Protein AF-A0A914N5T8-F1 (afdb_monomer_lite)

Radius of gyration: 47.71 Å; chains: 1; bounding box: 126×67×123 Å

pLDDT: mean 76.97, std 17.07, range [41.0, 98.06]

Organism: Meloidogyne incognita (NCBI:txid6306)

Structure (mmCIF, N/CA/C/O backbone):
data_AF-A0A914N5T8-F1
#
_entry.id   AF-A0A914N5T8-F1
#
loop_
_atom_site.group_PDB
_atom_site.id
_atom_site.type_symbol
_atom_site.label_atom_id
_atom_site.label_alt_id
_atom_site.label_comp_id
_atom_site.label_asym_id
_atom_site.label_entity_id
_atom_site.label_seq_id
_atom_site.pdbx_PDB_ins_code
_atom_site.Cartn_x
_atom_site.Cartn_y
_atom_site.Cartn_z
_atom_site.occupancy
_atom_site.B_iso_or_equiv
_atom_site.auth_seq_id
_atom_site.auth_comp_id
_atom_site.auth_asym_id
_atom_site.auth_atom_id
_atom_site.pdbx_PDB_model_num
ATOM 1 N N . MET A 1 1 ? -100.683 -46.401 82.550 1.00 45.78 1 MET A N 1
ATOM 2 C CA . MET A 1 1 ? -99.600 -46.654 81.581 1.00 45.78 1 MET A CA 1
ATOM 3 C C . MET A 1 1 ? -99.488 -45.448 80.666 1.00 45.78 1 MET A C 1
ATOM 5 O O . MET A 1 1 ? -100.379 -45.268 79.854 1.00 45.78 1 MET A O 1
ATOM 9 N N . SER A 1 2 ? -98.469 -44.612 80.851 1.00 43.38 2 SER A N 1
ATOM 10 C CA . SER A 1 2 ? -97.572 -44.142 79.782 1.00 43.38 2 SER A CA 1
ATOM 11 C C . SER A 1 2 ? -96.625 -43.113 80.396 1.00 43.38 2 SER A C 1
ATOM 13 O O . SER A 1 2 ? -97.012 -41.983 80.692 1.00 43.38 2 SER A O 1
ATOM 15 N N . GLU A 1 3 ? -95.402 -43.559 80.641 1.00 50.75 3 GLU A N 1
ATOM 16 C CA . GLU A 1 3 ? -94.241 -42.714 80.889 1.00 50.75 3 GLU A CA 1
ATOM 17 C C . GLU A 1 3 ? -93.978 -41.855 79.641 1.00 50.75 3 GLU A C 1
ATOM 19 O O . GLU A 1 3 ? -94.095 -42.341 78.516 1.00 50.75 3 GLU A O 1
ATOM 24 N N . GLY A 1 4 ? -93.648 -40.578 79.835 1.00 45.31 4 GLY A N 1
ATOM 25 C CA . GLY A 1 4 ? -93.300 -39.638 78.770 1.00 45.31 4 GLY A CA 1
ATOM 26 C C . GLY A 1 4 ? -92.082 -38.834 79.193 1.00 45.31 4 GLY A C 1
ATOM 27 O O . GLY A 1 4 ? -92.208 -37.829 79.883 1.00 45.31 4 GLY A O 1
ATOM 28 N N . SER A 1 5 ? -90.919 -39.369 78.831 1.00 46.16 5 SER A N 1
ATOM 29 C CA . SER A 1 5 ? -89.567 -38.936 79.179 1.00 46.16 5 SER A CA 1
ATOM 30 C C . SER A 1 5 ? -89.280 -37.462 78.885 1.00 46.16 5 SER A C 1
ATOM 32 O O . SER A 1 5 ? -89.491 -36.971 77.780 1.00 46.16 5 SER A O 1
ATOM 34 N N . THR A 1 6 ? -88.681 -36.810 79.876 1.00 62.97 6 THR A N 1
ATOM 35 C CA . THR A 1 6 ? -87.825 -35.624 79.776 1.00 62.97 6 THR A CA 1
ATOM 36 C C . THR A 1 6 ? -86.597 -35.901 78.900 1.00 62.97 6 THR A C 1
ATOM 38 O O . THR A 1 6 ? -86.007 -36.969 79.057 1.00 62.97 6 THR A O 1
ATOM 41 N N . ASN A 1 7 ? -86.228 -34.969 78.008 1.00 52.03 7 ASN A N 1
ATOM 42 C CA . ASN A 1 7 ? -84.855 -34.611 77.584 1.00 52.03 7 ASN A CA 1
ATOM 43 C C . ASN A 1 7 ? -84.904 -33.795 76.275 1.00 52.03 7 ASN A C 1
ATOM 45 O O . ASN A 1 7 ? -84.975 -34.376 75.198 1.00 52.03 7 ASN A O 1
ATOM 49 N N . SER A 1 8 ? -84.856 -32.460 76.351 1.00 54.62 8 SER A N 1
ATOM 50 C CA . SER A 1 8 ? -84.647 -31.605 75.162 1.00 54.62 8 SER A CA 1
ATOM 51 C C . SER A 1 8 ? -83.579 -30.520 75.329 1.00 54.62 8 SER A C 1
ATOM 53 O O . SER A 1 8 ? -83.180 -29.928 74.334 1.00 54.62 8 SER A O 1
ATOM 55 N N . ASP A 1 9 ? -83.069 -30.277 76.542 1.00 52.84 9 ASP A N 1
ATOM 56 C CA . ASP A 1 9 ? -82.119 -29.175 76.788 1.00 52.84 9 ASP A CA 1
ATOM 57 C C . ASP A 1 9 ? -80.638 -29.595 76.728 1.00 52.84 9 ASP A C 1
ATOM 59 O O . ASP A 1 9 ? -79.756 -28.740 76.697 1.00 52.84 9 ASP A O 1
ATOM 63 N N . PHE A 1 10 ? -80.333 -30.898 76.663 1.00 52.19 10 PHE A N 1
ATOM 64 C CA . PHE A 1 10 ? -78.945 -31.390 76.647 1.00 52.19 10 PHE A CA 1
ATOM 65 C C . PHE A 1 10 ? -78.305 -31.421 75.244 1.00 52.19 10 PHE A C 1
ATOM 67 O O . PHE A 1 10 ? -77.084 -31.319 75.130 1.00 52.19 10 PHE A O 1
ATOM 74 N N . ASP A 1 11 ? -79.108 -31.488 74.177 1.00 53.34 11 ASP A N 1
ATOM 75 C CA . ASP A 1 11 ? -78.602 -31.543 72.794 1.00 53.34 11 ASP A CA 1
ATOM 76 C C . ASP A 1 11 ? -78.199 -30.162 72.241 1.00 53.34 11 ASP A C 1
ATOM 78 O O . ASP A 1 11 ? -77.348 -30.069 71.359 1.00 53.34 11 ASP A O 1
ATOM 82 N N . LEU A 1 12 ? -78.746 -29.068 72.784 1.00 51.03 12 LEU A N 1
ATOM 83 C CA . LEU A 1 12 ? -78.412 -27.702 72.356 1.00 51.03 12 LEU A CA 1
ATOM 84 C C . LEU A 1 12 ? -77.050 -27.223 72.883 1.00 51.03 12 LEU A C 1
ATOM 86 O O . LEU A 1 12 ? -76.353 -26.494 72.181 1.00 51.03 12 LEU A O 1
ATOM 90 N N . VAL A 1 13 ? -76.630 -27.672 74.070 1.00 53.34 13 VAL A N 1
ATOM 91 C CA . VAL A 1 13 ? -75.332 -27.296 74.666 1.00 53.34 13 VAL A CA 1
ATOM 92 C C . VAL A 1 13 ? -74.163 -27.937 73.904 1.00 53.34 13 VAL A C 1
ATOM 94 O O . VAL A 1 13 ? -73.155 -27.280 73.659 1.00 53.34 13 VAL A O 1
ATOM 97 N N . GLN A 1 14 ? -74.317 -29.173 73.414 1.00 53.38 14 GLN A N 1
ATOM 98 C CA . GLN A 1 14 ? -73.262 -29.847 72.642 1.00 53.38 14 GLN A CA 1
ATOM 99 C C . GLN A 1 14 ? -73.035 -29.265 71.237 1.00 53.38 14 GLN A C 1
ATOM 101 O O . GLN A 1 14 ? -71.956 -29.444 70.672 1.00 53.38 14 GLN A O 1
ATOM 106 N N . ILE A 1 15 ? -74.027 -28.585 70.652 1.00 54.78 15 ILE A N 1
ATOM 107 C CA . ILE A 1 15 ? -73.900 -27.967 69.321 1.00 54.78 15 ILE A CA 1
ATOM 108 C C . ILE A 1 15 ? -73.120 -26.647 69.400 1.00 54.78 15 ILE A C 1
ATOM 110 O O . ILE A 1 15 ? -72.367 -26.329 68.480 1.00 54.78 15 ILE A O 1
ATOM 114 N N . VAL A 1 16 ? -73.256 -25.905 70.503 1.00 56.16 16 VAL A N 1
ATOM 115 C CA . VAL A 1 16 ? -72.534 -24.640 70.717 1.00 56.16 16 VAL A CA 1
ATOM 116 C C . VAL A 1 16 ? -71.043 -24.902 70.965 1.00 56.16 16 VAL A C 1
ATOM 118 O O . VAL A 1 16 ? -70.212 -24.316 70.276 1.00 56.16 16 VAL A O 1
ATOM 121 N N . ASP A 1 17 ? -70.700 -25.878 71.814 1.00 58.91 17 ASP A N 1
ATOM 122 C CA . ASP A 1 17 ? -69.297 -26.221 72.116 1.00 58.91 17 ASP A CA 1
ATOM 123 C C . ASP A 1 17 ? -68.523 -26.782 70.906 1.00 58.91 17 ASP A C 1
ATOM 125 O O . ASP A 1 17 ? -67.317 -26.568 70.765 1.00 58.91 17 ASP A O 1
ATOM 129 N N . LYS A 1 18 ? -69.201 -27.491 69.991 1.00 66.00 18 LYS A N 1
ATOM 130 C CA . LYS A 1 18 ? -68.564 -28.033 68.775 1.00 66.00 18 LYS A CA 1
ATOM 131 C C . LYS A 1 18 ? -68.215 -26.954 67.751 1.00 66.00 18 LYS A C 1
ATOM 133 O O . LYS A 1 18 ? -67.213 -27.094 67.052 1.00 66.00 18 LYS A O 1
ATOM 138 N N . ASN A 1 19 ? -69.033 -25.906 67.649 1.00 73.19 19 ASN A N 1
ATOM 139 C CA . ASN A 1 19 ? -68.805 -24.815 66.703 1.00 73.19 19 ASN A CA 1
ATOM 140 C C . ASN A 1 19 ? -67.645 -23.913 67.141 1.00 73.19 19 ASN A C 1
ATOM 142 O O . ASN A 1 19 ? -66.849 -23.514 66.292 1.00 73.19 19 ASN A O 1
ATOM 146 N N . ASP A 1 20 ? -67.499 -23.652 68.441 1.00 78.69 20 ASP A N 1
ATOM 147 C CA . ASP A 1 20 ? -66.392 -22.838 68.958 1.00 78.69 20 ASP A CA 1
ATOM 148 C C . ASP A 1 20 ? -65.031 -23.512 68.737 1.00 78.69 20 ASP A C 1
ATOM 150 O O . ASP A 1 20 ? -64.071 -22.857 68.325 1.00 78.69 20 ASP A O 1
ATOM 154 N N . PHE A 1 21 ? -64.947 -24.836 68.905 1.00 82.06 21 PHE A N 1
ATOM 155 C CA . PHE A 1 21 ? -63.707 -25.576 68.656 1.00 82.06 21 PHE A CA 1
ATOM 156 C C . PHE A 1 21 ? -63.289 -25.565 67.170 1.00 82.06 21 PHE A C 1
ATOM 158 O O . PHE A 1 21 ? -62.103 -25.435 66.851 1.00 82.06 21 PHE A O 1
ATOM 165 N N . ASP A 1 22 ? -64.253 -25.661 66.246 1.00 88.50 22 ASP A N 1
ATOM 166 C CA . ASP A 1 22 ? -63.994 -25.615 64.798 1.00 88.50 22 ASP A CA 1
ATOM 167 C C . ASP A 1 22 ? -63.581 -24.205 64.332 1.00 88.50 22 ASP A C 1
ATOM 169 O O . ASP A 1 22 ? -62.715 -24.053 63.467 1.00 88.50 22 ASP A O 1
ATOM 173 N N . ILE A 1 23 ? -64.145 -23.154 64.943 1.00 90.62 23 ILE A N 1
ATOM 174 C CA . ILE A 1 23 ? -63.733 -21.762 64.705 1.00 90.62 23 ILE A CA 1
ATOM 175 C C . ILE A 1 23 ? -62.306 -21.535 65.204 1.00 90.62 23 ILE A C 1
ATOM 177 O O . ILE A 1 23 ? -61.492 -20.997 64.454 1.00 90.62 23 ILE A O 1
ATOM 181 N N . GLN A 1 24 ? -61.987 -21.979 66.423 1.00 91.19 24 GLN A N 1
ATOM 182 C CA . GLN A 1 24 ? -60.653 -21.825 67.005 1.00 91.19 24 GLN A CA 1
ATOM 183 C C . GLN A 1 24 ? -59.587 -22.503 66.131 1.00 91.19 2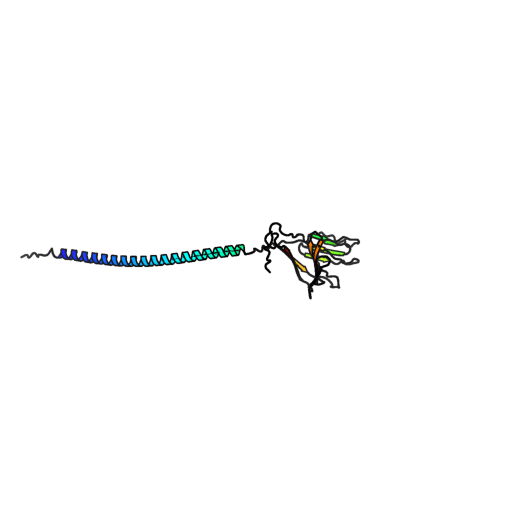4 GLN A C 1
ATOM 185 O O . GLN A 1 24 ? -58.591 -21.879 65.777 1.00 91.19 24 GLN A O 1
ATOM 190 N N . THR A 1 25 ? -59.857 -23.733 65.681 1.00 94.19 25 THR A N 1
ATOM 191 C CA . THR A 1 25 ? -58.947 -24.490 64.806 1.00 94.19 25 THR A CA 1
ATOM 192 C C . THR A 1 25 ? -58.709 -23.778 63.469 1.00 94.19 25 THR A C 1
ATOM 194 O O . THR A 1 25 ? -57.578 -23.714 62.985 1.00 94.19 25 THR A O 1
ATOM 197 N N . LYS A 1 26 ? -59.753 -23.198 62.857 1.00 96.00 26 LYS A N 1
ATOM 198 C CA . LYS A 1 26 ? -59.609 -22.404 61.622 1.00 96.00 26 LYS A CA 1
ATOM 199 C C . LYS A 1 26 ? -58.790 -21.137 61.847 1.00 96.00 26 LYS A C 1
ATOM 201 O O . LYS A 1 26 ? -58.003 -20.770 60.978 1.00 96.00 26 LYS A O 1
ATOM 206 N N . LEU A 1 27 ? -58.968 -20.481 62.992 1.00 95.81 27 LEU A N 1
ATOM 207 C CA . LEU A 1 27 ? -58.241 -19.263 63.345 1.00 95.81 27 LEU A CA 1
ATOM 208 C C . LEU A 1 27 ? -56.750 -19.545 63.566 1.00 95.81 27 LEU A C 1
ATOM 210 O O . LEU A 1 27 ? -55.910 -18.798 63.067 1.00 95.81 27 LEU A O 1
ATOM 214 N N . ASP A 1 28 ? -56.429 -20.656 64.229 1.00 96.00 28 ASP A N 1
ATOM 215 C CA . ASP A 1 28 ? -55.051 -21.103 64.438 1.00 96.00 28 ASP A CA 1
ATOM 216 C C . ASP A 1 28 ? -54.368 -21.459 63.105 1.00 96.00 28 ASP A C 1
ATOM 218 O O . ASP A 1 28 ? -53.239 -21.033 62.859 1.00 96.00 28 ASP A O 1
ATOM 222 N N . ASN A 1 29 ? -55.065 -22.154 62.197 1.00 96.94 29 ASN A N 1
ATOM 223 C CA . ASN A 1 29 ? -54.543 -22.456 60.858 1.00 96.94 29 ASN A CA 1
ATOM 224 C C . ASN A 1 29 ? -54.287 -21.185 60.033 1.00 96.94 29 ASN A C 1
ATOM 226 O O . ASN A 1 29 ? -53.224 -21.054 59.432 1.00 96.94 29 ASN A O 1
ATOM 230 N N . LEU A 1 30 ? -55.214 -20.219 60.055 1.00 97.12 30 LEU A N 1
ATOM 231 C CA . LEU A 1 30 ? -55.030 -18.926 59.385 1.00 97.12 30 LEU A CA 1
ATOM 232 C C . LEU A 1 30 ? -53.836 -18.150 59.951 1.00 97.12 30 LEU A C 1
ATOM 234 O O . LEU A 1 30 ? -53.119 -17.484 59.206 1.00 97.12 30 LEU A O 1
ATOM 238 N N . LEU A 1 31 ? -53.599 -18.233 61.263 1.00 96.25 31 LEU A N 1
ATOM 239 C CA . LEU A 1 31 ? -52.448 -17.596 61.895 1.00 96.25 31 LEU A CA 1
ATOM 240 C C . LEU A 1 31 ? -51.127 -18.249 61.458 1.00 96.25 31 LEU A C 1
ATOM 242 O O . LEU A 1 31 ? -50.137 -17.545 61.254 1.00 96.25 31 LEU A O 1
ATOM 246 N N . ILE A 1 32 ? -51.105 -19.576 61.298 1.00 97.06 32 ILE A N 1
ATOM 247 C CA . ILE A 1 32 ? -49.949 -20.309 60.763 1.00 97.06 32 ILE A CA 1
ATOM 248 C C . ILE A 1 32 ? -49.681 -19.884 59.316 1.00 97.06 32 ILE A C 1
ATOM 250 O O . ILE A 1 32 ? -48.570 -19.445 59.022 1.00 97.06 32 ILE A O 1
ATOM 254 N N . GLU A 1 33 ? -50.696 -19.920 58.448 1.00 97.81 33 GLU A N 1
ATOM 255 C CA . GLU A 1 33 ? -50.580 -19.497 57.044 1.00 97.81 33 GLU A CA 1
ATOM 256 C C . GLU A 1 33 ? -50.088 -18.047 56.929 1.00 97.81 33 GLU A C 1
ATOM 258 O O . GLU A 1 33 ? -49.159 -17.758 56.174 1.00 97.81 33 GLU A O 1
ATOM 263 N N . PHE A 1 34 ? -50.632 -17.138 57.746 1.00 97.38 34 PHE A N 1
ATOM 264 C CA . PHE A 1 34 ? -50.201 -15.741 57.789 1.00 97.38 34 PHE A CA 1
ATOM 265 C C . PHE A 1 34 ? -48.722 -15.592 58.173 1.00 97.38 34 PHE A C 1
ATOM 267 O O . PHE A 1 34 ? -48.000 -14.784 57.583 1.00 97.38 34 PHE A O 1
ATOM 274 N N . ASN A 1 35 ? -48.246 -16.369 59.149 1.00 97.25 35 ASN A N 1
ATOM 275 C CA . ASN A 1 35 ? -46.844 -16.337 59.561 1.00 97.25 35 ASN A CA 1
ATOM 276 C C . ASN A 1 35 ? -45.914 -16.916 58.485 1.00 97.25 35 ASN A C 1
ATOM 278 O O . ASN A 1 35 ? -44.851 -16.342 58.236 1.00 97.25 35 ASN A O 1
ATOM 282 N N . GLU A 1 36 ? -46.320 -17.991 57.806 1.00 97.62 36 GLU A N 1
ATOM 283 C CA . GLU A 1 36 ? -45.571 -18.551 56.676 1.00 97.62 36 GLU A CA 1
ATOM 284 C C . GLU A 1 36 ? -45.477 -17.563 55.504 1.00 97.62 36 GLU A C 1
ATOM 286 O O . GLU A 1 36 ? -44.412 -17.399 54.903 1.00 97.62 36 GLU A O 1
ATOM 291 N N . GLU A 1 37 ? -46.571 -16.874 55.178 1.00 97.31 37 GLU A N 1
ATOM 292 C CA . GLU A 1 3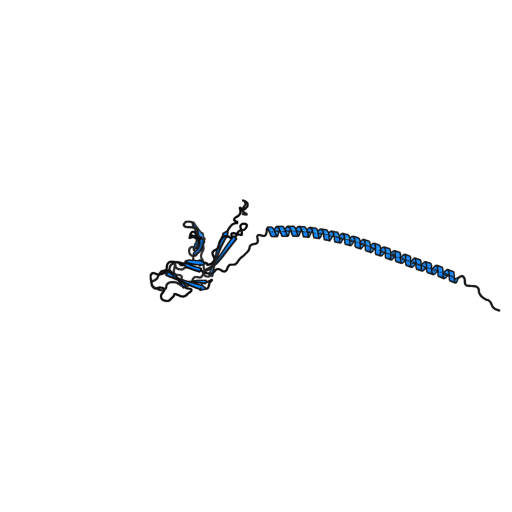7 ? -46.616 -15.851 54.129 1.00 97.31 37 GLU A CA 1
ATOM 293 C C . GLU A 1 37 ? -45.732 -14.647 54.484 1.00 97.31 37 GLU A C 1
ATOM 295 O O . GLU A 1 37 ? -44.982 -14.136 53.647 1.00 97.31 37 GLU A O 1
ATOM 300 N N . LYS A 1 38 ? -45.738 -14.239 55.758 1.00 96.69 38 LYS A N 1
ATOM 301 C CA . LYS A 1 38 ? -44.858 -13.186 56.269 1.00 96.69 38 LYS A CA 1
ATOM 302 C C . LYS A 1 38 ? -43.382 -13.564 56.136 1.00 96.69 38 LYS A C 1
ATOM 304 O O . LYS A 1 38 ? -42.586 -12.734 55.703 1.00 96.69 38 LYS A O 1
ATOM 309 N N . GLU A 1 39 ? -43.008 -14.802 56.458 1.00 97.06 39 GLU A N 1
ATOM 310 C CA . GLU A 1 39 ? -41.627 -15.276 56.300 1.00 97.06 39 GLU A CA 1
ATOM 311 C C . GLU A 1 39 ? -41.211 -15.343 54.820 1.00 97.06 39 GLU A C 1
ATOM 313 O O . GLU A 1 39 ? -40.097 -14.943 54.465 1.00 97.06 39 GLU A O 1
ATOM 318 N N . LYS A 1 40 ? -42.114 -15.785 53.931 1.00 97.69 40 LYS A N 1
ATOM 319 C CA . LYS A 1 40 ? -41.892 -15.755 52.475 1.00 97.69 40 LYS A CA 1
ATOM 320 C C . LYS A 1 40 ? -41.650 -14.329 51.975 1.00 97.69 40 LYS A C 1
ATOM 322 O O . LYS A 1 40 ? -40.727 -14.132 51.186 1.00 97.69 40 LYS A O 1
ATOM 327 N N . ASN A 1 41 ? -42.410 -13.346 52.462 1.00 96.75 41 ASN A N 1
ATOM 328 C CA . ASN A 1 41 ? -42.235 -11.940 52.089 1.00 96.75 41 ASN A CA 1
ATOM 329 C C . ASN A 1 41 ? -40.877 -11.378 52.523 1.00 96.75 41 ASN A C 1
ATOM 331 O O . ASN A 1 41 ? -40.218 -10.732 51.711 1.00 96.75 41 ASN A O 1
ATOM 335 N N . VAL A 1 42 ? -40.410 -11.686 53.740 1.00 97.62 42 VAL A N 1
ATOM 336 C CA . VAL A 1 42 ? -39.071 -11.264 54.198 1.00 97.62 42 VAL A CA 1
ATOM 337 C C . VAL A 1 42 ? -37.977 -11.844 53.295 1.00 97.62 42 VAL A C 1
ATOM 339 O O . VAL A 1 42 ? -37.114 -11.109 52.820 1.00 97.62 42 VAL A O 1
ATOM 342 N N . LYS A 1 43 ? -38.049 -13.143 52.966 1.00 97.62 43 LYS A N 1
ATOM 343 C CA . LYS A 1 43 ? -37.086 -13.785 52.047 1.00 97.62 43 LYS A CA 1
ATOM 344 C C . LYS A 1 43 ? -37.114 -13.166 50.646 1.00 97.62 43 LYS A C 1
ATOM 346 O O . LYS A 1 43 ? -36.079 -13.091 49.981 1.00 97.62 43 LYS A O 1
ATOM 351 N N . LEU A 1 44 ? -38.289 -12.746 50.175 1.00 97.62 44 LEU A N 1
ATOM 352 C CA . LEU A 1 44 ? -38.438 -12.095 48.874 1.00 97.62 44 LEU A CA 1
ATOM 353 C C . LEU A 1 44 ? -37.787 -10.705 48.863 1.00 97.62 44 LEU A C 1
ATOM 355 O O . LEU A 1 44 ? -37.102 -10.355 47.903 1.00 97.62 44 LEU A O 1
ATOM 359 N N . GLU A 1 45 ? -37.963 -9.938 49.939 1.00 97.62 45 GLU A N 1
ATOM 360 C CA . GLU A 1 45 ? -37.383 -8.605 50.110 1.00 97.62 45 GLU A CA 1
ATOM 361 C C . GLU A 1 45 ? -35.849 -8.660 50.177 1.00 97.62 45 GLU A C 1
ATOM 363 O O . GLU A 1 45 ? -35.167 -7.921 49.465 1.00 97.62 45 GLU A O 1
ATOM 368 N N . GLU A 1 46 ? -35.290 -9.615 50.925 1.00 97.81 46 GLU A N 1
ATOM 369 C CA . GLU A 1 46 ? -33.843 -9.867 50.960 1.00 97.81 46 GLU A CA 1
ATOM 370 C C . GLU A 1 46 ? -33.283 -10.211 49.572 1.00 97.81 46 GLU A C 1
ATOM 372 O O . GLU A 1 46 ? -32.244 -9.683 49.161 1.00 97.81 46 GLU A O 1
ATOM 377 N N . LYS A 1 47 ? -33.988 -11.062 48.815 1.00 98.06 47 LYS A N 1
ATOM 378 C CA . LYS A 1 47 ? -33.592 -11.434 47.451 1.00 98.06 47 LYS A CA 1
ATOM 379 C C . LYS A 1 47 ? -33.646 -10.241 46.493 1.00 98.06 47 LYS A C 1
ATOM 381 O O . LYS A 1 47 ? -32.749 -10.105 45.661 1.00 98.06 47 LYS A O 1
ATOM 386 N N . ASN A 1 48 ? -34.654 -9.379 46.610 1.00 97.19 48 ASN A N 1
ATOM 387 C CA . ASN A 1 48 ? -34.770 -8.171 45.790 1.00 97.19 48 ASN A CA 1
ATOM 388 C C . ASN A 1 48 ? -33.631 -7.186 46.079 1.00 97.19 48 ASN A C 1
ATOM 390 O O . ASN A 1 48 ? -32.972 -6.742 45.140 1.00 97.19 48 ASN A O 1
ATOM 394 N N . ASN A 1 49 ? -33.320 -6.942 47.355 1.00 97.75 49 ASN A N 1
ATOM 395 C CA . ASN A 1 49 ? -32.198 -6.087 47.757 1.00 97.75 49 ASN A CA 1
ATOM 396 C C . ASN A 1 49 ? -30.853 -6.621 47.233 1.00 97.75 49 ASN A C 1
ATOM 398 O O . ASN A 1 49 ? -29.996 -5.862 46.773 1.00 97.75 49 ASN A O 1
ATOM 402 N N . PHE A 1 50 ? -30.663 -7.944 47.263 1.00 97.81 50 PHE A N 1
ATOM 403 C CA . PHE A 1 50 ? -29.476 -8.585 46.700 1.00 97.81 50 PHE A CA 1
ATOM 404 C C . PHE A 1 50 ? -29.368 -8.392 45.178 1.00 97.81 50 PHE A C 1
ATOM 406 O O . PHE A 1 50 ? -28.290 -8.065 44.676 1.00 97.81 50 PHE A O 1
ATOM 413 N N . LEU A 1 51 ? -30.470 -8.566 44.443 1.00 97.69 51 LEU A N 1
ATOM 414 C CA . LEU A 1 51 ? -30.507 -8.377 42.989 1.00 97.69 51 LEU A CA 1
ATOM 415 C C . LEU A 1 51 ? -30.267 -6.918 42.588 1.00 97.69 51 LEU A C 1
ATOM 417 O O . LEU A 1 51 ? -29.510 -6.661 41.653 1.00 97.69 51 LEU A O 1
ATOM 421 N N . GLU A 1 52 ? -30.846 -5.963 43.314 1.00 97.88 52 GLU A N 1
ATOM 422 C CA . GLU A 1 52 ? -30.646 -4.533 43.068 1.00 97.88 52 GLU A CA 1
ATOM 423 C C . GLU A 1 52 ? -29.175 -4.135 43.252 1.00 97.88 52 GLU A C 1
ATOM 425 O O . GLU A 1 52 ? -28.599 -3.436 42.413 1.00 97.88 52 GLU A O 1
ATOM 430 N N . LYS A 1 53 ? -28.514 -4.673 44.287 1.00 97.69 53 LYS A N 1
ATOM 431 C CA . LYS A 1 53 ? -27.073 -4.487 44.487 1.00 97.69 53 LYS A CA 1
ATOM 432 C C . LYS A 1 53 ? -26.252 -5.040 43.317 1.00 97.69 53 LYS A C 1
ATOM 434 O O . LYS A 1 53 ? -25.371 -4.337 42.821 1.00 97.69 53 LYS A O 1
ATOM 439 N N . GLN A 1 54 ? -26.549 -6.254 42.842 1.00 97.19 54 GLN A N 1
ATOM 440 C CA . GLN A 1 54 ? -25.853 -6.825 41.682 1.00 97.19 54 GLN A CA 1
ATOM 441 C C . GLN A 1 54 ? -26.058 -5.997 40.409 1.00 97.19 54 GLN A C 1
ATOM 443 O O . GLN A 1 54 ? -25.113 -5.800 39.645 1.00 97.19 54 GLN A O 1
ATOM 448 N N . MET A 1 55 ? -27.272 -5.491 40.183 1.00 96.81 55 MET A N 1
ATOM 449 C CA . MET A 1 55 ? -27.591 -4.671 39.015 1.00 96.81 55 MET A CA 1
ATOM 450 C C . MET A 1 55 ? -26.817 -3.346 39.034 1.00 96.81 55 MET A C 1
ATOM 452 O O . MET A 1 55 ? -26.249 -2.946 38.018 1.00 96.81 55 MET A O 1
ATOM 456 N N . ASN A 1 56 ? -26.709 -2.709 40.202 1.00 95.75 56 ASN A N 1
ATOM 457 C CA . ASN A 1 56 ? -25.927 -1.485 40.379 1.00 95.75 56 ASN A CA 1
ATOM 458 C C . ASN A 1 56 ? -24.422 -1.715 40.157 1.00 95.75 56 ASN A C 1
ATOM 460 O O . ASN A 1 56 ? -23.776 -0.928 39.462 1.00 95.75 56 ASN A O 1
ATOM 464 N N . GLU A 1 57 ? -23.864 -2.815 40.671 1.00 97.44 57 GLU A N 1
ATOM 465 C CA . GLU A 1 57 ? -22.465 -3.193 40.415 1.00 97.44 57 GLU A CA 1
ATOM 466 C C . GLU A 1 57 ? -22.202 -3.469 38.924 1.00 97.44 57 GLU A C 1
ATOM 468 O O . GLU A 1 57 ? -21.165 -3.072 38.385 1.00 97.44 57 GLU A O 1
ATOM 473 N N . MET A 1 58 ? -23.142 -4.122 38.236 1.00 95.50 58 MET A N 1
ATOM 474 C CA . MET A 1 58 ? -23.038 -4.418 36.806 1.00 95.50 58 MET A CA 1
ATOM 475 C C . MET A 1 58 ? -23.101 -3.149 35.950 1.00 95.50 58 MET A C 1
ATOM 477 O O . MET A 1 58 ? -22.271 -2.980 35.056 1.00 95.50 58 MET A O 1
ATOM 481 N N . ASN A 1 59 ? -24.013 -2.226 36.266 1.00 94.00 59 ASN A N 1
ATOM 482 C CA . ASN A 1 59 ? -24.118 -0.927 35.598 1.00 94.00 59 ASN A CA 1
ATOM 483 C C . ASN A 1 59 ? -22.833 -0.100 35.753 1.00 94.00 59 ASN A C 1
ATOM 485 O O . ASN A 1 59 ? -22.371 0.502 34.783 1.00 94.00 59 ASN A O 1
ATOM 489 N N . GLY A 1 60 ? -22.207 -0.132 36.935 1.00 95.12 60 GLY A N 1
ATOM 490 C CA . GLY A 1 60 ? -20.906 0.504 37.161 1.00 95.12 60 GLY A CA 1
ATOM 491 C C . GLY A 1 60 ? -19.810 -0.053 36.244 1.00 95.12 60 GLY A C 1
ATOM 492 O O . GLY A 1 60 ? -19.115 0.709 35.570 1.00 95.12 60 GLY A O 1
ATOM 493 N N . LYS A 1 61 ? -19.702 -1.385 36.145 1.00 96.00 61 LYS A N 1
ATOM 494 C CA . LYS A 1 61 ? -18.733 -2.054 35.254 1.00 96.00 61 LYS A CA 1
ATOM 495 C C . LYS A 1 61 ? -18.995 -1.762 33.773 1.00 96.00 61 LYS A C 1
ATOM 497 O O . LYS A 1 61 ? -18.047 -1.570 33.015 1.00 96.00 61 LYS A O 1
ATOM 502 N N . MET A 1 62 ? -20.262 -1.704 33.363 1.00 93.25 62 MET A N 1
ATOM 503 C CA . MET A 1 62 ? -20.670 -1.377 31.991 1.00 93.25 62 MET A CA 1
ATOM 504 C C . MET A 1 62 ? -20.244 0.048 31.600 1.00 93.25 62 MET A C 1
ATOM 506 O O . MET A 1 62 ? -19.730 0.266 30.500 1.00 93.25 62 MET A O 1
ATOM 510 N N . GLY A 1 63 ? -20.396 1.011 32.516 1.00 93.69 63 GLY A N 1
ATOM 511 C CA . GLY A 1 63 ? -19.938 2.389 32.320 1.00 93.69 63 GLY A CA 1
ATOM 512 C C . GLY A 1 63 ? -18.419 2.483 32.158 1.00 93.69 63 GLY A C 1
ATOM 513 O O . GLY A 1 63 ? -17.933 3.098 31.210 1.00 93.69 63 GLY A O 1
ATOM 514 N N . GLU A 1 64 ? -17.658 1.803 33.022 1.00 94.31 64 GLU A N 1
ATOM 515 C CA . GLU A 1 64 ? -16.192 1.765 32.927 1.00 94.31 64 GLU A CA 1
ATOM 516 C C . GLU A 1 64 ? -15.717 1.130 31.608 1.00 94.31 64 GLU A C 1
ATOM 518 O O . GLU A 1 64 ? -14.787 1.628 30.968 1.00 94.31 64 GLU A O 1
ATOM 523 N N . LEU A 1 65 ? -16.376 0.053 31.167 1.00 93.19 65 LEU A N 1
ATOM 524 C CA . LEU A 1 65 ? -16.064 -0.616 29.905 1.00 93.19 65 LEU A CA 1
ATOM 525 C C . LEU A 1 65 ? -16.341 0.288 28.697 1.00 93.19 65 LEU A C 1
ATOM 527 O O . LEU A 1 65 ? -15.531 0.333 27.773 1.00 93.19 65 LEU A O 1
ATOM 531 N N . THR A 1 66 ? -17.442 1.041 28.729 1.00 92.88 66 THR A N 1
ATOM 532 C CA . THR A 1 66 ? -17.807 1.998 27.672 1.00 92.88 66 THR A CA 1
ATOM 533 C C . THR A 1 66 ? -16.744 3.087 27.532 1.00 92.88 66 THR A C 1
ATOM 535 O O . THR A 1 66 ? -16.257 3.333 26.430 1.00 92.88 66 THR A O 1
ATOM 538 N N . ILE A 1 67 ? -16.284 3.659 28.651 1.00 92.50 67 ILE A N 1
ATOM 539 C CA . ILE A 1 67 ? -15.212 4.669 28.661 1.00 92.50 67 ILE A CA 1
ATOM 540 C C . ILE A 1 67 ? -13.904 4.091 28.098 1.00 92.50 67 ILE A C 1
ATOM 542 O O . ILE A 1 67 ? -13.241 4.730 27.277 1.00 92.50 67 ILE A O 1
ATOM 546 N N . LYS A 1 68 ? -13.530 2.866 28.497 1.00 90.81 68 LYS A N 1
ATOM 547 C CA . LYS A 1 68 ? -12.342 2.180 27.955 1.00 90.81 68 LYS A CA 1
ATOM 548 C C . LYS A 1 68 ? -12.462 1.947 26.450 1.00 90.81 68 LYS A C 1
ATOM 550 O O . LYS A 1 68 ? -11.484 2.141 25.730 1.00 90.81 68 LYS A O 1
ATOM 555 N N . PHE A 1 69 ? -13.643 1.563 25.972 1.00 80.56 69 PHE A N 1
ATOM 556 C CA . PHE A 1 69 ? -13.895 1.333 24.554 1.00 80.56 69 PHE A CA 1
ATOM 557 C C . PHE A 1 69 ? -13.810 2.627 23.738 1.00 80.56 69 PHE A C 1
ATOM 559 O O . PHE A 1 69 ? -13.136 2.656 22.711 1.00 80.56 69 PHE A O 1
ATOM 566 N N . GLU A 1 70 ? -14.403 3.726 24.206 1.00 82.00 70 GLU A N 1
ATOM 567 C CA . GLU A 1 70 ? -14.279 5.038 23.558 1.00 82.00 70 GLU A CA 1
ATOM 568 C C . GLU A 1 70 ? -12.822 5.513 23.498 1.00 82.00 70 GLU A C 1
ATOM 570 O O . GLU A 1 70 ? -12.378 6.030 22.471 1.00 82.00 70 GLU A O 1
ATOM 575 N N . HIS A 1 71 ? -12.057 5.299 24.572 1.00 77.94 71 HIS A N 1
ATOM 576 C CA . HIS A 1 71 ? -10.635 5.633 24.612 1.00 77.94 71 HIS A CA 1
ATOM 577 C C . HIS A 1 71 ? -9.823 4.800 23.610 1.00 77.94 71 HIS A C 1
ATOM 579 O O . HIS A 1 71 ? -9.030 5.354 22.850 1.00 77.94 71 HIS A O 1
ATOM 585 N N . LEU A 1 72 ? -10.066 3.486 23.545 1.00 76.00 72 LEU A N 1
ATOM 586 C CA . LEU A 1 72 ? -9.465 2.611 22.535 1.00 76.00 72 LEU A CA 1
ATOM 587 C C . LEU A 1 72 ? -9.838 3.054 21.121 1.00 76.00 72 LEU A C 1
ATOM 589 O O . LEU A 1 72 ? -8.963 3.139 20.274 1.00 76.00 72 LEU A O 1
ATOM 593 N N . THR A 1 73 ? -11.101 3.395 20.869 1.00 72.75 73 THR A N 1
ATOM 594 C CA . THR A 1 73 ? -11.568 3.817 19.539 1.00 72.75 73 THR A CA 1
ATOM 595 C C . THR A 1 73 ? -10.924 5.132 19.095 1.00 72.75 73 THR A C 1
ATOM 597 O O . THR A 1 73 ? -10.585 5.269 17.924 1.00 72.75 73 THR A O 1
ATOM 600 N N . LYS A 1 74 ? -10.696 6.078 20.019 1.00 70.75 74 LYS A N 1
ATOM 601 C CA . LYS A 1 74 ? -9.956 7.323 19.741 1.00 70.75 74 LYS A CA 1
ATOM 602 C C . LYS A 1 74 ? -8.468 7.079 19.476 1.00 70.75 74 LYS A C 1
ATOM 604 O O . LYS A 1 74 ? -7.873 7.799 18.683 1.00 70.75 74 LYS A O 1
ATOM 609 N N . ASN A 1 75 ? -7.877 6.072 20.118 1.00 61.75 75 ASN A N 1
ATOM 610 C CA . ASN A 1 75 ? -6.451 5.758 19.989 1.00 61.75 75 ASN A CA 1
ATOM 611 C C . ASN A 1 75 ? -6.141 4.731 18.890 1.00 61.75 75 ASN A C 1
ATOM 613 O O . ASN A 1 75 ? -4.981 4.561 18.511 1.00 61.75 75 ASN A O 1
ATOM 617 N N . CYS A 1 76 ? -7.148 4.020 18.383 1.00 54.72 76 CYS A N 1
ATOM 618 C CA . CYS A 1 76 ? -6.986 3.059 17.306 1.00 54.72 76 CYS A CA 1
ATOM 619 C C . CYS A 1 76 ? -6.880 3.838 15.994 1.00 54.72 76 CYS A C 1
ATOM 621 O O . CYS A 1 76 ? -7.886 4.162 15.362 1.00 54.72 76 CYS A O 1
ATOM 623 N N . LYS A 1 77 ? -5.643 4.177 15.613 1.00 58.28 77 LYS A N 1
ATOM 624 C CA . LYS A 1 77 ? -5.314 4.706 1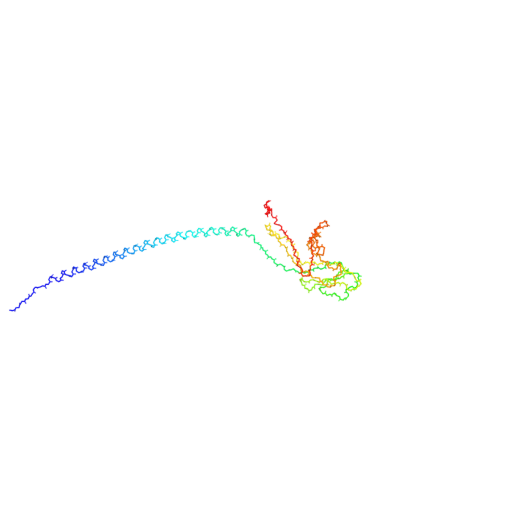4.287 1.00 58.28 77 LYS A CA 1
ATOM 625 C C . LYS A 1 77 ? -5.911 3.755 13.251 1.00 58.28 77 LYS A C 1
ATOM 627 O O . LYS A 1 77 ? -5.442 2.628 13.098 1.00 58.28 77 LYS A O 1
ATOM 632 N N . ARG A 1 78 ? -6.990 4.177 12.594 1.00 60.47 78 ARG A N 1
ATOM 633 C CA . ARG A 1 78 ? -7.616 3.396 11.530 1.00 60.47 78 ARG A CA 1
ATOM 634 C C . ARG A 1 78 ? -6.670 3.428 10.339 1.00 60.47 78 ARG A C 1
ATOM 636 O O . ARG A 1 78 ? -6.568 4.444 9.666 1.00 60.47 78 ARG A O 1
ATOM 643 N N . ALA A 1 79 ? -5.952 2.334 10.111 1.00 58.84 79 ALA A N 1
ATOM 644 C CA . ALA A 1 79 ? -5.264 2.134 8.848 1.00 58.84 79 ALA A CA 1
ATOM 645 C C . ALA A 1 79 ? -6.335 1.880 7.780 1.00 58.84 79 ALA A C 1
ATOM 647 O O . ALA A 1 79 ? -7.016 0.853 7.804 1.00 58.84 79 ALA A O 1
ATOM 648 N N . CYS A 1 80 ? -6.532 2.848 6.892 1.00 64.50 80 CYS A N 1
ATOM 649 C CA . CYS A 1 80 ? -7.394 2.697 5.731 1.00 64.50 80 CYS A CA 1
ATOM 650 C C . CYS A 1 80 ? -6.536 2.189 4.575 1.00 64.50 80 CYS A C 1
ATOM 652 O O . CYS A 1 80 ? -5.640 2.889 4.113 1.00 64.50 80 CYS A O 1
ATOM 654 N N . PHE A 1 81 ? -6.806 0.968 4.120 1.00 68.81 81 PHE A N 1
ATOM 655 C CA . PHE A 1 81 ? -6.163 0.411 2.936 1.00 68.81 81 PHE A CA 1
ATOM 656 C C . PHE A 1 81 ? -7.077 0.637 1.740 1.00 68.81 81 PHE A C 1
ATOM 658 O O . PHE A 1 81 ? -8.185 0.102 1.691 1.00 68.81 81 PHE A O 1
ATOM 665 N N . VAL A 1 82 ? -6.610 1.435 0.786 1.00 70.06 82 VAL A N 1
ATOM 666 C CA . VAL A 1 82 ? -7.274 1.622 -0.501 1.00 70.06 82 VAL A CA 1
ATOM 667 C C . VAL A 1 82 ? -6.390 0.971 -1.548 1.00 70.06 82 VAL A C 1
ATOM 669 O O . VAL A 1 82 ? -5.252 1.385 -1.747 1.00 70.06 82 VAL A O 1
ATOM 672 N N . GLN A 1 83 ? -6.902 -0.075 -2.189 1.00 76.38 83 GLN A N 1
ATOM 673 C CA . GLN A 1 83 ? -6.235 -0.667 -3.337 1.00 76.38 83 GLN A CA 1
ATOM 674 C C . GLN A 1 83 ? -6.700 0.063 -4.593 1.00 76.38 83 GLN A C 1
ATOM 676 O O . GLN A 1 83 ? -7.889 0.057 -4.911 1.00 76.38 83 GLN A O 1
ATOM 681 N N . ILE A 1 84 ? -5.755 0.669 -5.302 1.00 71.06 84 ILE A N 1
ATOM 682 C CA . ILE A 1 84 ? -5.981 1.283 -6.608 1.00 71.06 84 ILE A CA 1
ATOM 683 C C . ILE A 1 84 ? -5.332 0.358 -7.633 1.00 71.06 84 ILE A C 1
ATOM 685 O O . ILE A 1 84 ? -4.156 0.018 -7.501 1.00 71.06 84 ILE A O 1
ATOM 689 N N . LYS A 1 85 ? -6.112 -0.108 -8.611 1.00 74.12 85 LYS A N 1
ATOM 690 C CA . LYS A 1 85 ? -5.545 -0.813 -9.763 1.00 74.12 85 LYS A CA 1
ATOM 691 C C . LYS A 1 85 ? -4.825 0.212 -10.625 1.00 74.12 85 LYS A C 1
ATOM 693 O O . LYS A 1 85 ? -5.395 1.263 -10.892 1.00 74.12 85 LYS A O 1
ATOM 698 N N . ASN A 1 86 ? -3.591 -0.090 -11.001 1.00 67.19 86 ASN A N 1
ATOM 699 C CA . ASN A 1 86 ? -2.752 0.807 -11.776 1.00 67.19 86 ASN A CA 1
ATOM 700 C C . ASN A 1 86 ? -2.491 0.177 -13.143 1.00 67.19 86 ASN A C 1
ATOM 702 O O . ASN A 1 86 ? -2.188 -1.014 -13.201 1.00 67.19 86 ASN A O 1
ATOM 706 N N . GLU A 1 87 ? -2.610 0.971 -14.200 1.00 76.12 87 GLU A N 1
ATOM 707 C CA . GLU A 1 87 ? -2.354 0.561 -15.581 1.00 76.12 87 GLU A CA 1
ATOM 708 C C . GLU A 1 87 ? -1.045 1.202 -16.078 1.00 76.12 87 GLU A C 1
ATOM 710 O O . GLU A 1 87 ? -0.496 2.107 -15.444 1.00 76.12 87 GLU A O 1
ATOM 715 N N . TRP A 1 88 ? -0.498 0.743 -17.204 1.00 75.19 88 TRP A N 1
ATOM 716 C CA . TRP A 1 88 ? 0.704 1.334 -17.809 1.00 75.19 88 TRP A CA 1
ATOM 717 C C . TRP A 1 88 ? 0.329 2.378 -18.873 1.00 75.19 88 TRP A C 1
ATOM 719 O O . TRP A 1 88 ? -0.183 2.027 -19.934 1.00 75.19 88 TRP A O 1
ATOM 729 N N . VAL A 1 89 ? 0.636 3.661 -18.646 1.00 66.06 89 VAL A N 1
ATOM 730 C CA . VAL A 1 89 ? 0.198 4.761 -19.537 1.00 66.06 89 VAL A CA 1
ATOM 731 C C . VAL A 1 89 ? 1.161 5.036 -20.683 1.00 66.06 89 VAL A C 1
ATOM 733 O O . VAL A 1 89 ? 0.773 5.185 -21.852 1.00 66.06 89 VAL A O 1
ATOM 736 N N . GLU A 1 90 ? 2.454 5.110 -20.388 1.00 64.62 90 GLU A N 1
ATOM 737 C CA . GLU A 1 90 ? 3.418 5.581 -21.369 1.00 64.62 90 GLU A CA 1
ATOM 738 C C . GLU A 1 90 ? 4.735 4.829 -21.299 1.00 64.62 90 GLU A C 1
ATOM 740 O O . GLU A 1 90 ? 5.296 4.610 -20.230 1.00 64.62 90 GLU A O 1
ATOM 745 N N . ALA A 1 91 ? 5.247 4.471 -22.477 1.00 61.84 91 ALA A N 1
ATOM 746 C CA . ALA A 1 91 ? 6.640 4.116 -22.642 1.00 61.84 91 ALA A CA 1
ATOM 747 C C . ALA A 1 91 ? 7.319 5.271 -23.379 1.00 61.84 91 ALA A C 1
ATOM 749 O O . ALA A 1 91 ? 6.974 5.541 -24.533 1.00 61.84 91 ALA A O 1
ATOM 750 N N . THR A 1 92 ? 8.245 5.967 -22.718 1.00 58.75 92 THR A N 1
ATOM 751 C CA . THR A 1 92 ? 8.979 7.089 -23.321 1.00 58.75 92 THR A CA 1
ATOM 752 C C . THR A 1 92 ? 10.428 6.712 -23.569 1.00 58.75 92 THR A C 1
ATOM 754 O O . THR A 1 92 ? 11.094 6.231 -22.656 1.00 58.75 92 THR A O 1
ATOM 757 N N . GLU A 1 93 ? 10.917 7.021 -24.765 1.00 55.88 93 GLU A N 1
ATOM 758 C CA . GLU A 1 93 ? 12.265 7.501 -25.103 1.00 55.88 93 GLU A CA 1
ATOM 759 C C . GLU A 1 93 ? 12.268 7.774 -26.628 1.00 55.88 93 GLU A C 1
ATOM 761 O O . GLU A 1 93 ? 11.454 7.198 -27.355 1.00 55.88 93 GLU A O 1
ATOM 766 N N . ASP A 1 94 ? 13.113 8.700 -27.108 1.00 46.28 94 ASP A N 1
ATOM 767 C CA . ASP A 1 94 ? 13.167 9.176 -28.509 1.00 46.28 94 ASP A CA 1
ATOM 768 C C . ASP A 1 94 ? 13.021 8.037 -29.533 1.00 46.28 94 ASP A C 1
ATOM 770 O O . ASP A 1 94 ? 13.564 6.972 -29.269 1.00 46.28 94 ASP A O 1
ATOM 774 N N . CYS A 1 95 ? 12.364 8.246 -30.701 1.00 43.25 95 CYS A N 1
ATOM 775 C CA . CYS A 1 95 ? 12.085 7.224 -31.754 1.00 43.25 95 CYS A CA 1
ATOM 776 C C . CYS A 1 95 ? 12.883 7.357 -33.101 1.00 43.25 95 CYS A C 1
ATOM 778 O O . CYS A 1 95 ? 13.310 8.441 -33.498 1.00 43.25 95 CYS A O 1
ATOM 780 N N . CYS A 1 96 ? 13.131 6.187 -33.725 1.00 47.50 96 CYS A N 1
ATOM 781 C CA . CYS A 1 96 ? 13.940 5.677 -34.862 1.00 47.50 96 CYS A CA 1
ATOM 782 C C . CYS A 1 96 ? 14.762 6.590 -35.804 1.00 47.50 96 CYS A C 1
ATOM 784 O O . CYS A 1 96 ? 14.323 7.633 -36.271 1.00 47.50 96 CYS A O 1
ATOM 786 N N . ALA A 1 97 ? 15.986 6.134 -36.129 1.00 43.56 97 ALA A N 1
ATOM 787 C CA . ALA A 1 97 ? 16.785 6.589 -37.279 1.00 43.56 97 ALA A CA 1
ATOM 788 C C . ALA A 1 97 ? 16.879 5.519 -38.391 1.00 43.56 97 ALA A C 1
ATOM 790 O O . ALA A 1 97 ? 17.269 5.847 -39.503 1.00 43.56 97 ALA A O 1
ATOM 791 N N . ASN A 1 98 ? 16.522 4.255 -38.110 1.00 46.94 98 ASN A N 1
ATOM 792 C CA . ASN A 1 98 ? 16.579 3.140 -39.063 1.00 46.94 98 ASN A CA 1
ATOM 793 C C . ASN A 1 98 ? 15.406 2.156 -38.872 1.00 46.94 98 ASN A C 1
ATOM 795 O O . ASN A 1 98 ? 14.833 2.073 -37.788 1.00 46.94 98 ASN A O 1
ATOM 799 N N . LYS A 1 99 ? 15.082 1.437 -39.957 1.00 46.84 99 LYS A N 1
ATOM 800 C CA . LYS A 1 99 ? 13.911 0.585 -40.266 1.00 46.84 99 LYS A CA 1
ATOM 801 C C . LYS A 1 99 ? 13.560 -0.580 -39.304 1.00 46.84 99 LYS A C 1
ATOM 803 O O . LYS A 1 99 ? 13.284 -1.677 -39.772 1.00 46.84 99 LYS A O 1
ATOM 808 N N . CYS A 1 100 ? 13.515 -0.400 -37.988 1.00 50.22 100 CYS A N 1
ATOM 809 C CA . CYS A 1 100 ? 13.009 -1.457 -37.089 1.00 50.22 100 CYS A CA 1
ATOM 810 C C . CYS A 1 100 ? 11.466 -1.591 -37.092 1.00 50.22 100 CYS A C 1
ATOM 812 O O . CYS A 1 100 ? 10.927 -2.378 -36.324 1.00 50.22 100 CYS A O 1
ATOM 814 N N . LEU A 1 101 ? 10.746 -0.804 -37.907 1.00 44.56 101 LEU A N 1
ATOM 815 C CA . LEU A 1 101 ? 9.341 -0.455 -37.655 1.00 44.56 101 LEU A CA 1
ATOM 816 C C . LEU A 1 101 ? 8.344 -0.695 -38.796 1.00 44.56 101 LEU A C 1
ATOM 818 O O . LEU A 1 101 ? 7.158 -0.467 -38.580 1.00 44.56 101 LEU A O 1
ATOM 822 N N . GLU A 1 102 ? 8.754 -1.137 -39.987 1.00 47.03 102 GLU A N 1
ATOM 823 C CA . GLU A 1 102 ? 7.770 -1.318 -41.074 1.00 47.03 102 GLU A CA 1
ATOM 824 C C . GLU A 1 102 ? 6.761 -2.460 -40.785 1.00 47.03 102 GLU A C 1
ATOM 826 O O . GLU A 1 102 ? 5.706 -2.485 -41.408 1.00 47.03 102 GLU A O 1
ATOM 831 N N . GLU A 1 103 ? 7.006 -3.335 -39.793 1.00 46.03 103 GLU A N 1
ATOM 832 C CA . GLU A 1 103 ? 6.183 -4.539 -39.550 1.00 46.03 103 GLU A CA 1
ATOM 833 C C . GLU A 1 103 ? 5.523 -4.661 -38.152 1.00 46.03 103 GLU A C 1
ATOM 835 O O . GLU A 1 103 ? 4.670 -5.526 -37.977 1.00 46.03 103 GLU A O 1
ATOM 840 N N . ILE A 1 104 ? 5.860 -3.829 -37.149 1.00 51.97 104 ILE A N 1
ATOM 841 C CA . ILE A 1 104 ? 5.505 -4.100 -35.724 1.00 51.97 104 ILE A CA 1
ATOM 842 C C . ILE A 1 104 ? 4.593 -3.026 -35.083 1.00 51.97 104 ILE A C 1
ATOM 844 O O . ILE A 1 104 ? 4.204 -3.149 -33.922 1.00 51.97 104 ILE A O 1
ATOM 848 N N . ASN A 1 105 ? 4.171 -1.997 -35.828 1.00 50.12 105 ASN A N 1
ATOM 849 C CA . ASN A 1 105 ? 3.201 -1.005 -35.335 1.00 50.12 105 ASN A CA 1
ATOM 850 C C . ASN A 1 105 ? 1.823 -1.653 -35.095 1.00 50.12 105 ASN A C 1
ATOM 852 O O . ASN A 1 105 ? 0.965 -1.692 -35.974 1.00 50.12 105 ASN A O 1
ATOM 856 N N . THR A 1 106 ? 1.627 -2.159 -33.884 1.00 56.94 106 THR A N 1
ATOM 857 C CA . THR A 1 106 ? 0.356 -2.623 -33.327 1.00 56.94 106 THR A CA 1
ATOM 858 C C . THR A 1 106 ? -0.024 -1.701 -32.174 1.00 56.94 106 THR A C 1
ATOM 860 O O . THR A 1 106 ? 0.846 -1.059 -31.590 1.00 56.94 106 THR A O 1
ATOM 863 N N . GLU A 1 107 ? -1.312 -1.638 -31.843 1.00 58.44 107 GLU A N 1
ATOM 864 C CA . GLU A 1 107 ? -1.888 -0.698 -30.864 1.00 58.44 107 GLU A CA 1
ATOM 865 C C . GLU A 1 107 ? -1.177 -0.715 -29.491 1.00 58.44 107 GLU A C 1
ATOM 867 O O . GLU A 1 107 ? -1.055 0.324 -28.851 1.00 58.44 107 GLU A O 1
ATOM 872 N N . ASN A 1 108 ? -0.577 -1.854 -29.110 1.00 61.50 108 ASN A N 1
ATOM 873 C CA . ASN A 1 108 ? 0.035 -2.079 -27.790 1.00 61.50 108 ASN A CA 1
ATOM 874 C C . ASN A 1 108 ? 1.577 -2.138 -27.798 1.00 61.50 108 ASN A C 1
ATOM 876 O O . ASN A 1 108 ? 2.196 -2.601 -26.835 1.00 61.50 108 ASN A O 1
ATOM 880 N N . THR A 1 109 ? 2.222 -1.718 -28.891 1.00 58.28 109 THR A N 1
ATOM 881 C CA . THR A 1 109 ? 3.688 -1.734 -29.005 1.00 58.28 109 THR A CA 1
ATOM 882 C C . THR A 1 109 ? 4.228 -0.324 -29.208 1.00 58.28 109 THR A C 1
ATOM 884 O O . THR A 1 109 ? 3.953 0.305 -30.228 1.00 58.28 109 THR A O 1
ATOM 887 N N . LYS A 1 110 ? 5.051 0.167 -28.270 1.00 60.97 110 LYS A N 1
ATOM 888 C CA . LYS A 1 110 ? 5.755 1.453 -28.413 1.00 60.97 110 LYS A CA 1
ATOM 889 C C . LYS A 1 110 ? 7.231 1.190 -28.737 1.00 60.97 110 LYS A C 1
ATOM 891 O O . LYS A 1 110 ? 7.953 0.534 -27.986 1.00 60.97 110 LYS A O 1
ATOM 896 N N . CYS A 1 111 ? 7.672 1.667 -29.901 1.00 54.88 111 CYS A N 1
ATOM 897 C CA . CYS A 1 111 ? 9.055 1.534 -30.362 1.00 54.88 111 CYS A CA 1
ATOM 898 C C . CYS A 1 111 ? 9.950 2.642 -29.790 1.00 54.88 111 CYS A C 1
ATOM 900 O O . CYS A 1 111 ? 9.545 3.803 -29.751 1.00 54.88 111 CYS A O 1
ATOM 902 N N . VAL A 1 112 ? 11.192 2.288 -29.437 1.00 52.72 112 VAL A N 1
ATOM 903 C CA . VAL A 1 112 ? 12.222 3.213 -28.942 1.00 52.72 112 VAL A CA 1
ATOM 904 C C . VAL A 1 112 ? 13.382 3.314 -29.970 1.00 52.72 112 VAL A C 1
ATOM 906 O O . VAL A 1 112 ? 13.789 2.317 -30.568 1.00 52.72 112 VAL A O 1
ATOM 909 N N . LYS A 1 113 ? 13.924 4.513 -30.253 1.00 43.06 113 LYS A N 1
ATOM 910 C CA . LYS A 1 113 ? 14.850 4.841 -31.378 1.00 43.06 113 LYS A CA 1
ATOM 911 C C . LYS A 1 113 ? 16.098 3.996 -31.412 1.00 43.06 113 LYS A C 1
ATOM 913 O O . LYS A 1 113 ? 17.072 4.279 -30.711 1.00 43.06 113 LYS A O 1
ATOM 918 N N . GLY A 1 114 ? 16.140 3.106 -32.402 1.00 45.12 114 GLY A N 1
ATOM 919 C CA . GLY A 1 114 ? 17.315 2.281 -32.663 1.00 45.12 114 GLY A CA 1
ATOM 920 C C . GLY A 1 114 ? 17.528 1.198 -31.609 1.00 45.12 114 GLY A C 1
ATOM 921 O O . GLY A 1 114 ? 18.653 0.712 -31.519 1.00 45.12 114 GLY A O 1
ATOM 922 N N . ASN A 1 115 ? 16.467 0.858 -30.866 1.00 52.50 115 ASN A N 1
ATOM 923 C CA . ASN A 1 115 ? 16.449 -0.029 -29.707 1.00 52.50 115 ASN A CA 1
ATOM 924 C C . ASN A 1 115 ? 15.565 -1.262 -29.967 1.00 52.50 115 ASN A C 1
ATOM 926 O O . ASN A 1 115 ? 14.946 -1.384 -31.027 1.00 52.50 115 ASN A O 1
ATOM 930 N N . GLY A 1 116 ? 15.479 -2.155 -28.975 1.00 55.62 116 GLY A N 1
ATOM 931 C CA . GLY A 1 116 ? 14.330 -3.049 -28.823 1.00 55.62 116 GLY A CA 1
ATOM 932 C C . GLY A 1 116 ? 13.020 -2.271 -28.599 1.00 55.62 116 GLY A C 1
ATOM 933 O O . GLY A 1 116 ? 12.999 -1.038 -28.615 1.00 55.62 116 GLY A O 1
ATOM 934 N N . PHE A 1 117 ? 11.910 -2.973 -28.395 1.00 66.19 117 PHE A N 1
ATOM 935 C CA . PHE A 1 117 ? 10.602 -2.356 -28.149 1.00 66.19 117 PHE A CA 1
ATOM 936 C C . PHE A 1 117 ? 9.947 -2.910 -26.886 1.00 66.19 117 PHE A C 1
ATOM 938 O O . PHE A 1 117 ? 10.145 -4.071 -26.532 1.00 66.19 117 PHE A O 1
ATOM 945 N N . VAL A 1 118 ? 9.155 -2.077 -26.208 1.00 65.88 118 VAL A N 1
ATOM 946 C CA . VAL A 1 118 ? 8.312 -2.527 -25.096 1.00 65.88 118 VAL A CA 1
ATOM 947 C C . VAL A 1 118 ? 6.949 -2.889 -25.658 1.00 65.88 118 VAL A C 1
ATOM 949 O O . VAL A 1 118 ? 6.306 -2.093 -26.348 1.00 65.88 118 VAL A O 1
ATOM 952 N N . LYS A 1 119 ? 6.522 -4.110 -25.361 1.00 69.25 119 LYS A N 1
ATOM 953 C CA . LYS A 1 119 ? 5.183 -4.598 -25.647 1.00 69.25 119 LYS A CA 1
ATOM 954 C C . LYS A 1 119 ? 4.382 -4.597 -24.351 1.00 69.25 119 LYS A C 1
ATOM 956 O O . LYS A 1 119 ? 4.755 -5.295 -23.406 1.00 69.25 119 LYS A O 1
ATOM 961 N N . LEU A 1 120 ? 3.288 -3.844 -24.332 1.00 70.50 120 LEU A N 1
ATOM 962 C CA . LEU A 1 120 ? 2.248 -4.004 -23.321 1.00 70.50 120 LEU A CA 1
ATOM 963 C C . LEU A 1 120 ? 1.480 -5.280 -23.688 1.00 70.50 120 LEU A C 1
ATOM 965 O O . LEU A 1 120 ? 0.969 -5.408 -24.805 1.00 70.50 120 LEU A O 1
ATOM 969 N N . LEU A 1 121 ? 1.519 -6.287 -22.815 1.00 72.75 121 LEU A N 1
ATOM 970 C CA . LEU A 1 121 ? 0.812 -7.551 -23.040 1.00 72.75 121 LEU A CA 1
ATOM 971 C C . LEU A 1 121 ? -0.659 -7.411 -22.639 1.00 72.75 121 LEU A C 1
ATOM 973 O O . LEU A 1 121 ? -1.529 -7.901 -23.357 1.00 72.75 121 LEU A O 1
ATOM 977 N N . ASP A 1 122 ? -0.887 -6.707 -21.534 1.00 74.31 122 ASP A N 1
ATOM 978 C CA . ASP A 1 122 ? -2.164 -6.263 -20.981 1.00 74.31 122 ASP A CA 1
ATOM 979 C C . ASP A 1 122 ? -1.904 -5.049 -20.059 1.00 74.31 122 ASP A C 1
ATOM 981 O O . ASP A 1 122 ? -0.791 -4.509 -20.051 1.00 74.31 122 ASP A O 1
ATOM 985 N N . ASP A 1 123 ? -2.916 -4.625 -19.303 1.00 71.94 123 ASP A N 1
ATOM 986 C CA . ASP A 1 123 ? -2.860 -3.435 -18.443 1.00 71.94 123 ASP A CA 1
ATOM 987 C C . ASP A 1 123 ? -1.892 -3.592 -17.251 1.00 71.94 123 ASP A C 1
ATOM 989 O O . ASP A 1 123 ? -1.435 -2.596 -16.697 1.00 71.94 123 ASP A O 1
ATOM 993 N N . GLU A 1 124 ? -1.522 -4.824 -16.879 1.00 79.19 124 GLU A N 1
ATOM 994 C CA . GLU A 1 124 ? -0.670 -5.131 -15.720 1.00 79.19 124 GLU A CA 1
ATOM 995 C C . GLU A 1 124 ? 0.725 -5.647 -16.128 1.00 79.19 124 GLU A C 1
ATOM 997 O O . GLU A 1 124 ? 1.692 -5.504 -15.375 1.00 79.19 124 GLU A O 1
ATOM 1002 N N . ASN A 1 125 ? 0.875 -6.212 -17.329 1.00 82.88 125 ASN A N 1
ATOM 1003 C CA . ASN A 1 125 ? 2.072 -6.932 -17.758 1.00 82.88 125 ASN A CA 1
ATOM 1004 C C . ASN A 1 125 ? 2.785 -6.257 -18.934 1.00 82.88 125 ASN A C 1
ATOM 1006 O O . ASN A 1 125 ? 2.234 -6.067 -20.022 1.00 82.88 125 ASN A O 1
ATOM 1010 N N . ILE A 1 126 ? 4.087 -6.024 -18.757 1.00 83.69 126 ILE A N 1
ATOM 1011 C CA . ILE A 1 126 ? 4.969 -5.473 -19.789 1.00 83.69 126 ILE A CA 1
ATOM 1012 C C . ILE A 1 126 ? 6.090 -6.441 -20.141 1.00 83.69 126 ILE A C 1
ATOM 1014 O O . ILE A 1 126 ? 6.574 -7.205 -19.305 1.00 83.69 126 ILE A O 1
ATOM 1018 N N . LYS A 1 127 ? 6.541 -6.386 -21.394 1.00 84.12 127 LYS A N 1
ATOM 1019 C CA . LYS A 1 127 ? 7.685 -7.161 -21.866 1.00 84.12 127 LYS A CA 1
ATOM 1020 C C . LYS A 1 127 ? 8.608 -6.307 -22.721 1.00 84.12 127 LYS A C 1
ATOM 1022 O O . LYS A 1 127 ? 8.183 -5.734 -23.721 1.00 84.12 127 LYS A O 1
ATOM 1027 N N . TYR A 1 128 ? 9.888 -6.283 -22.362 1.00 79.31 128 TYR A N 1
ATOM 1028 C CA . TYR A 1 128 ? 10.934 -5.769 -23.238 1.00 79.31 128 TYR A CA 1
ATOM 1029 C C . TYR A 1 128 ? 11.292 -6.826 -24.286 1.00 79.31 128 TYR A C 1
ATOM 1031 O O . TYR A 1 128 ? 11.523 -7.991 -23.956 1.00 79.31 128 TYR A O 1
ATOM 1039 N N . ILE A 1 129 ? 11.326 -6.431 -25.553 1.00 76.25 129 ILE A N 1
ATOM 1040 C CA . ILE A 1 129 ? 11.680 -7.299 -26.673 1.00 76.25 129 ILE A CA 1
ATOM 1041 C C . ILE A 1 129 ? 12.941 -6.748 -27.328 1.00 76.25 129 ILE A C 1
ATOM 1043 O O . ILE A 1 129 ? 12.966 -5.611 -27.800 1.00 76.25 129 ILE A O 1
ATOM 1047 N N . ASN A 1 130 ? 13.993 -7.567 -27.343 1.00 73.50 130 ASN A N 1
ATOM 1048 C CA . ASN A 1 130 ? 15.282 -7.223 -27.935 1.00 73.50 130 ASN A CA 1
ATOM 1049 C C . ASN A 1 130 ? 15.158 -6.926 -29.436 1.00 73.50 130 ASN A C 1
ATOM 1051 O O . ASN A 1 130 ? 14.331 -7.506 -30.140 1.00 73.50 130 ASN A O 1
ATOM 1055 N N . CYS A 1 131 ? 16.032 -6.058 -29.946 1.00 69.00 131 CYS A N 1
ATOM 1056 C CA . CYS A 1 131 ? 16.156 -5.842 -31.382 1.00 69.00 131 CYS A CA 1
ATOM 1057 C C . CYS A 1 131 ? 16.903 -7.018 -32.028 1.00 69.00 131 CYS A C 1
ATOM 1059 O O . CYS A 1 131 ? 18.095 -7.212 -31.787 1.00 69.00 131 CYS A O 1
ATOM 1061 N N . GLU A 1 132 ? 16.239 -7.754 -32.915 1.00 66.19 132 GLU A N 1
ATOM 1062 C CA . GLU A 1 132 ? 16.870 -8.784 -33.745 1.00 66.19 132 GLU A CA 1
ATOM 1063 C C . GLU A 1 132 ? 17.375 -8.142 -35.054 1.00 66.19 132 GLU A C 1
ATOM 1065 O O . GLU A 1 132 ? 16.587 -7.749 -35.911 1.00 66.19 132 GLU A O 1
ATOM 1070 N N . GLY A 1 133 ? 18.693 -7.946 -35.211 1.00 64.94 133 GLY A N 1
ATOM 1071 C CA . GLY A 1 133 ? 19.283 -7.405 -36.449 1.00 64.94 133 GLY A CA 1
ATOM 1072 C C . GLY A 1 133 ? 20.426 -6.401 -36.247 1.00 64.94 133 GLY A C 1
ATOM 1073 O O . GLY A 1 133 ? 21.239 -6.541 -35.342 1.00 64.94 133 GLY A O 1
ATOM 1074 N N . LYS A 1 134 ? 20.521 -5.381 -37.119 1.00 58.69 134 LYS A N 1
ATOM 1075 C CA . LYS A 1 134 ? 21.610 -4.367 -37.119 1.00 58.69 134 LYS A CA 1
ATOM 1076 C C . LYS A 1 134 ? 21.458 -3.261 -36.051 1.00 58.69 134 LYS A C 1
ATOM 1078 O O . LYS A 1 134 ? 22.224 -2.29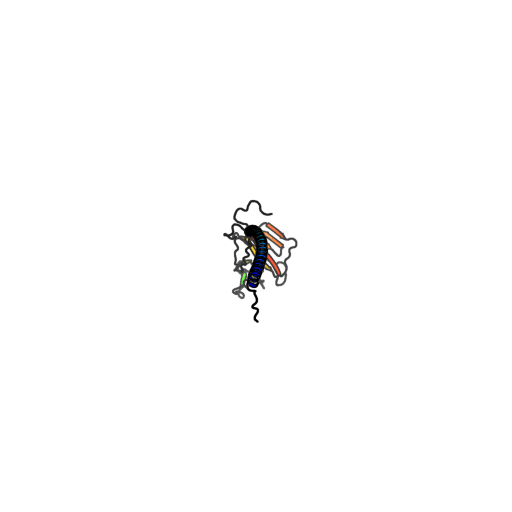7 -36.073 1.00 58.69 134 LYS A O 1
ATOM 1083 N N . GLY A 1 135 ? 20.452 -3.350 -35.180 1.00 62.62 135 GLY A N 1
ATOM 1084 C CA . GLY A 1 135 ? 20.200 -2.385 -34.102 1.00 62.62 135 GLY A CA 1
ATOM 1085 C C . GLY A 1 135 ? 21.024 -2.660 -32.838 1.00 62.62 135 GLY A C 1
ATOM 1086 O O . GLY A 1 135 ? 21.784 -3.624 -32.781 1.00 62.62 135 GLY A O 1
ATOM 1087 N N . ARG A 1 136 ? 20.888 -1.807 -31.815 1.00 65.94 136 ARG A N 1
ATOM 1088 C CA . ARG A 1 136 ? 21.470 -2.024 -30.476 1.00 65.94 136 ARG A CA 1
ATOM 1089 C C . ARG A 1 136 ? 20.375 -1.888 -29.431 1.00 65.94 136 ARG A C 1
ATOM 1091 O O . ARG A 1 136 ? 19.632 -0.925 -29.487 1.00 65.94 136 ARG A O 1
ATOM 1098 N N . ASN A 1 137 ? 20.302 -2.784 -28.454 1.00 68.19 137 ASN A N 1
ATOM 1099 C CA . ASN A 1 137 ? 19.383 -2.596 -27.329 1.00 68.19 137 ASN A CA 1
ATOM 1100 C C . ASN A 1 137 ? 19.780 -1.342 -26.525 1.00 68.19 137 ASN A C 1
ATOM 1102 O O . ASN A 1 137 ? 20.968 -1.056 -26.361 1.00 68.19 137 ASN A O 1
ATOM 1106 N N . LYS A 1 138 ? 18.790 -0.604 -26.024 1.00 68.62 138 LYS A N 1
ATOM 1107 C CA . LYS A 1 138 ? 18.964 0.440 -25.001 1.00 68.62 138 LYS A CA 1
ATOM 1108 C C . LYS A 1 138 ? 17.831 0.345 -23.988 1.00 68.62 138 LYS A C 1
ATOM 1110 O O . LYS A 1 138 ? 16.879 -0.407 -24.200 1.00 68.62 138 LYS A O 1
ATOM 1115 N N . TYR A 1 139 ? 17.936 1.142 -22.934 1.00 73.81 139 TYR A N 1
ATOM 1116 C CA . TYR A 1 139 ? 16.909 1.284 -21.917 1.00 73.81 139 TYR A CA 1
ATOM 1117 C C . TYR A 1 139 ? 15.552 1.668 -22.517 1.00 73.81 139 TYR A C 1
ATOM 1119 O O . TYR A 1 139 ? 15.454 2.263 -23.590 1.00 73.81 139 TYR A O 1
ATOM 1127 N N . ALA A 1 140 ? 14.504 1.255 -21.820 1.00 76.19 140 ALA A N 1
ATOM 1128 C CA . ALA A 1 140 ? 13.149 1.712 -22.044 1.00 76.19 140 ALA A CA 1
ATOM 1129 C C . ALA A 1 140 ? 12.555 2.056 -20.683 1.00 76.19 140 ALA A C 1
ATO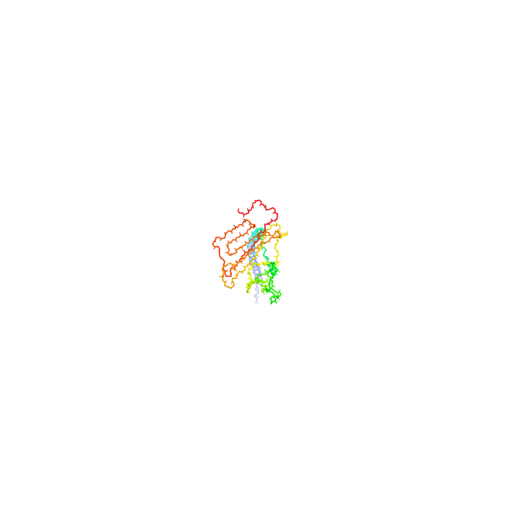M 1131 O O . ALA A 1 140 ? 12.810 1.358 -19.701 1.00 76.19 140 ALA A O 1
ATOM 1132 N N . ARG A 1 141 ? 11.777 3.134 -20.635 1.00 80.56 141 ARG A N 1
ATOM 1133 C CA . ARG A 1 141 ? 11.100 3.586 -19.420 1.00 80.56 141 ARG A CA 1
ATOM 1134 C C . ARG A 1 141 ? 9.615 3.406 -19.611 1.00 80.56 141 ARG A C 1
ATOM 1136 O O . ARG A 1 141 ? 9.100 3.792 -20.657 1.00 80.56 141 ARG A O 1
ATOM 1143 N N . VAL A 1 142 ? 8.960 2.840 -18.609 1.00 81.38 142 VAL A N 1
ATOM 1144 C CA . VAL A 1 142 ? 7.507 2.688 -18.569 1.00 81.38 142 VAL A CA 1
ATOM 1145 C C . VAL A 1 142 ? 7.007 3.376 -17.310 1.00 81.38 142 VAL A C 1
ATOM 1147 O O . VAL A 1 142 ? 7.599 3.202 -16.246 1.00 81.38 142 VAL A O 1
ATOM 1150 N N . TYR A 1 143 ? 5.948 4.167 -17.446 1.00 83.12 143 TYR A N 1
ATOM 1151 C CA . TYR A 1 143 ? 5.298 4.854 -16.337 1.00 83.12 143 TYR A CA 1
ATOM 1152 C C . TYR A 1 143 ? 3.930 4.245 -16.065 1.00 83.12 143 TYR A C 1
ATOM 1154 O O . TYR A 1 143 ? 3.195 3.879 -16.988 1.00 83.12 143 TYR A O 1
ATOM 1162 N N . ALA A 1 144 ? 3.617 4.158 -14.780 1.00 83.56 144 ALA A N 1
ATOM 1163 C CA . ALA A 1 144 ? 2.276 3.904 -14.295 1.00 83.56 144 ALA A CA 1
ATOM 1164 C C . ALA A 1 144 ? 1.319 5.046 -14.679 1.00 83.56 144 ALA A C 1
ATOM 1166 O O . ALA A 1 144 ? 1.750 6.184 -14.842 1.00 83.56 144 ALA A O 1
ATOM 1167 N N . GLU A 1 145 ? 0.031 4.733 -14.797 1.00 80.81 145 GLU A N 1
ATOM 1168 C CA . GLU A 1 145 ? -1.049 5.695 -15.018 1.00 80.81 145 GLU A CA 1
ATOM 1169 C C . GLU A 1 145 ? -1.287 6.586 -13.811 1.00 80.81 145 GLU A C 1
ATOM 1171 O O . GLU A 1 145 ? -1.466 7.795 -13.933 1.00 80.81 145 GLU A O 1
ATOM 1176 N N . SER A 1 146 ? -1.357 5.955 -12.644 1.00 81.31 146 SER A N 1
ATOM 1177 C CA . SER A 1 146 ? -1.744 6.634 -11.424 1.00 81.31 146 SER A CA 1
ATOM 1178 C C . SER A 1 146 ? -0.545 7.352 -10.834 1.00 81.31 146 SER A C 1
ATOM 1180 O O . SER A 1 146 ? 0.347 6.724 -10.254 1.00 81.31 146 SER A O 1
ATOM 1182 N N . ASP A 1 147 ? -0.581 8.676 -10.915 1.00 82.19 147 ASP A N 1
ATOM 1183 C CA . ASP A 1 147 ? 0.210 9.526 -10.041 1.00 82.19 147 ASP A CA 1
ATOM 1184 C C . ASP A 1 147 ? -0.249 9.334 -8.591 1.00 82.19 147 ASP A C 1
ATOM 1186 O O . ASP A 1 147 ? -1.429 9.115 -8.297 1.00 82.19 147 ASP A O 1
ATOM 1190 N N . PHE A 1 148 ? 0.688 9.434 -7.656 1.00 80.75 148 PHE A N 1
ATOM 1191 C CA . PHE A 1 148 ? 0.390 9.408 -6.231 1.00 80.75 148 PHE A CA 1
ATOM 1192 C C . PHE A 1 148 ? 0.900 10.689 -5.584 1.00 80.75 148 PHE A C 1
ATOM 1194 O O . PHE A 1 148 ? 2.055 11.085 -5.734 1.00 80.75 148 PHE A O 1
ATOM 1201 N N . GLY A 1 149 ? 0.009 11.338 -4.844 1.00 78.00 149 GLY A N 1
ATOM 1202 C CA . GLY A 1 149 ? 0.287 12.565 -4.119 1.00 78.00 149 GLY A CA 1
ATOM 1203 C C . GLY A 1 149 ? -0.138 12.431 -2.670 1.00 78.00 149 GLY A C 1
ATOM 1204 O O . GLY A 1 149 ? -1.025 11.648 -2.329 1.00 78.00 149 GLY A O 1
ATOM 1205 N N . LYS A 1 150 ? 0.486 13.222 -1.801 1.00 75.56 150 LYS A N 1
ATOM 1206 C CA . LYS A 1 150 ? 0.034 13.340 -0.417 1.00 75.56 150 LYS A CA 1
ATOM 1207 C C . LYS A 1 150 ? -1.446 13.764 -0.406 1.00 75.56 150 LYS A C 1
ATOM 1209 O O . LYS A 1 150 ? -1.755 14.783 -1.023 1.00 75.56 150 LYS A O 1
ATOM 1214 N N . PRO A 1 151 ? -2.343 13.047 0.295 1.00 73.56 151 PRO A N 1
ATOM 1215 C CA . PRO A 1 151 ? -3.734 13.467 0.408 1.00 73.56 151 PRO A CA 1
ATOM 1216 C C . PRO A 1 151 ? -3.815 14.855 1.052 1.00 73.56 151 PRO A C 1
ATOM 1218 O O . PRO A 1 151 ? -3.251 15.069 2.126 1.00 73.56 151 PRO A O 1
ATOM 1221 N N . GLU A 1 152 ? -4.517 15.794 0.418 1.00 70.38 152 GLU A N 1
ATOM 1222 C CA . GLU A 1 152 ? -4.706 17.142 0.978 1.00 70.38 152 GLU A CA 1
ATOM 1223 C C . GLU A 1 152 ? -5.581 17.118 2.242 1.00 70.38 152 GLU A C 1
ATOM 1225 O O . GLU A 1 152 ? -5.398 17.928 3.150 1.00 70.38 152 GLU A O 1
ATOM 1230 N N . GLU A 1 153 ? -6.508 16.159 2.311 1.00 65.94 153 GLU A N 1
ATOM 1231 C CA . GLU A 1 153 ? -7.543 16.074 3.345 1.00 65.94 153 GLU A CA 1
ATOM 1232 C C . GLU A 1 153 ? -7.075 15.388 4.642 1.00 65.94 153 GLU A C 1
ATOM 1234 O O . GLU A 1 153 ? -7.670 15.616 5.696 1.00 65.94 153 GLU A O 1
ATOM 1239 N N . ASP A 1 154 ? -6.006 14.578 4.606 1.00 61.69 154 ASP A N 1
ATOM 1240 C CA . ASP A 1 154 ? -5.474 13.899 5.798 1.00 61.69 154 ASP A CA 1
ATOM 1241 C C . ASP A 1 154 ? -4.224 14.610 6.326 1.00 61.69 154 ASP A C 1
ATOM 1243 O O . ASP A 1 154 ? -3.076 14.236 6.074 1.00 61.69 154 ASP A O 1
ATOM 1247 N N . CYS A 1 155 ? -4.451 15.681 7.087 1.00 62.81 155 CYS A N 1
ATOM 1248 C CA . CYS A 1 155 ? -3.378 16.434 7.727 1.00 62.81 155 CYS A CA 1
ATOM 1249 C C . CYS A 1 155 ? -2.862 15.791 9.028 1.00 62.81 155 CYS A C 1
ATOM 1251 O O . CYS A 1 155 ? -1.851 16.260 9.561 1.00 62.81 155 CYS A O 1
ATOM 1253 N N . THR A 1 156 ? -3.520 14.735 9.527 1.00 68.25 156 THR A N 1
ATOM 1254 C CA . THR A 1 156 ? -3.317 14.214 10.893 1.00 68.25 156 THR A CA 1
ATOM 1255 C C . THR A 1 156 ? -2.617 12.860 10.963 1.00 68.25 156 THR A C 1
ATOM 1257 O O . THR A 1 156 ? -1.989 12.564 11.983 1.00 68.25 156 THR A O 1
ATOM 1260 N N . ASN A 1 157 ? -2.675 12.045 9.904 1.00 73.75 157 ASN A N 1
ATOM 1261 C CA . ASN A 1 157 ? -2.066 10.714 9.884 1.00 73.75 157 ASN A CA 1
ATOM 1262 C C . ASN A 1 157 ? -0.927 10.591 8.872 1.00 73.75 157 ASN A C 1
ATOM 1264 O O . ASN A 1 157 ? -0.708 11.432 8.004 1.00 73.75 157 ASN A O 1
ATOM 1268 N N . TYR A 1 158 ? -0.166 9.509 9.028 1.00 81.50 158 TYR A N 1
ATOM 1269 C CA . TYR A 1 158 ? 0.765 9.073 8.000 1.00 81.50 158 TYR A CA 1
ATOM 1270 C C . TYR A 1 158 ? -0.023 8.474 6.841 1.00 81.50 158 TYR A C 1
ATOM 1272 O O . TYR A 1 158 ? -0.926 7.670 7.064 1.00 81.50 158 TYR A O 1
ATOM 1280 N N . SER A 1 159 ? 0.365 8.821 5.619 1.00 82.50 159 SER A N 1
ATOM 1281 C CA . SER A 1 159 ? -0.121 8.162 4.407 1.00 82.50 159 SER A CA 1
ATOM 1282 C C . SER A 1 159 ? 0.987 7.296 3.823 1.00 82.50 159 SER A C 1
ATOM 1284 O O . SER A 1 159 ? 2.154 7.684 3.850 1.00 82.50 159 SER A O 1
ATOM 1286 N N . PHE A 1 160 ? 0.627 6.129 3.299 1.00 86.00 160 PHE A N 1
ATOM 1287 C CA . PHE A 1 160 ? 1.562 5.204 2.669 1.00 86.00 160 PHE A CA 1
ATOM 1288 C C . PHE A 1 160 ? 1.060 4.840 1.279 1.00 86.00 160 PHE A C 1
ATOM 1290 O O . PHE A 1 160 ? -0.064 4.364 1.133 1.00 86.00 160 PHE A O 1
ATOM 1297 N N . PHE A 1 161 ? 1.911 5.051 0.283 1.00 87.12 161 PHE A N 1
ATOM 1298 C CA . PHE A 1 161 ? 1.714 4.548 -1.069 1.00 87.12 161 PHE A CA 1
ATOM 1299 C C . PHE A 1 161 ? 2.658 3.387 -1.300 1.00 87.12 161 PHE A C 1
ATOM 1301 O O . PHE A 1 161 ? 3.808 3.439 -0.867 1.00 87.12 161 PHE A O 1
ATOM 1308 N N . TYR A 1 162 ? 2.168 2.354 -1.974 1.00 89.75 162 TYR A N 1
ATOM 1309 C CA . TYR A 1 162 ? 2.897 1.114 -2.172 1.00 89.75 162 TYR A CA 1
ATOM 1310 C C . TYR A 1 162 ? 2.517 0.470 -3.491 1.00 89.75 162 TYR A C 1
ATOM 1312 O O . TYR A 1 162 ? 1.336 0.405 -3.832 1.00 89.75 162 TYR A O 1
ATOM 1320 N N . PHE A 1 163 ? 3.514 -0.050 -4.190 1.00 89.31 163 PHE A N 1
ATOM 1321 C CA . PHE A 1 163 ? 3.316 -0.912 -5.339 1.00 89.31 163 PHE A CA 1
ATOM 1322 C C . PHE A 1 163 ? 4.322 -2.057 -5.321 1.00 89.31 163 PHE A C 1
ATOM 1324 O O . PHE A 1 163 ? 5.382 -1.980 -4.696 1.00 89.31 163 PHE A O 1
ATOM 1331 N N . GLU A 1 164 ? 3.977 -3.116 -6.043 1.00 92.12 164 GLU A N 1
ATOM 1332 C CA . GLU A 1 164 ? 4.817 -4.291 -6.219 1.00 92.12 164 GLU A CA 1
ATOM 1333 C C . GLU A 1 164 ? 5.086 -4.517 -7.700 1.00 92.12 164 GLU A C 1
ATOM 1335 O O . GLU A 1 164 ? 4.182 -4.411 -8.527 1.00 92.12 164 GLU A O 1
ATOM 1340 N N . ILE A 1 165 ? 6.325 -4.868 -8.035 1.00 91.31 165 ILE A N 1
ATOM 1341 C CA . ILE A 1 165 ? 6.715 -5.284 -9.381 1.00 91.31 165 ILE A CA 1
ATOM 1342 C C . ILE A 1 165 ? 7.302 -6.681 -9.296 1.00 91.31 165 ILE A C 1
ATOM 1344 O O . ILE A 1 165 ? 8.261 -6.918 -8.566 1.00 91.31 165 ILE A O 1
ATOM 1348 N N . LYS A 1 166 ? 6.758 -7.606 -10.083 1.00 93.75 166 LYS A N 1
ATOM 1349 C CA . LYS A 1 166 ? 7.311 -8.951 -10.225 1.00 93.75 166 LYS A CA 1
ATOM 1350 C C . LYS A 1 166 ? 8.211 -9.029 -11.456 1.00 93.75 166 LYS A C 1
ATOM 1352 O O . LYS A 1 166 ? 7.749 -8.824 -12.575 1.00 93.75 166 LYS A O 1
ATOM 1357 N N . GLY A 1 167 ? 9.484 -9.359 -11.257 1.00 91.75 167 GLY A N 1
ATOM 1358 C CA . GLY A 1 167 ? 10.475 -9.465 -12.327 1.00 91.75 167 GLY A CA 1
ATOM 1359 C C . GLY A 1 167 ? 10.591 -10.877 -12.908 1.00 91.75 167 GLY A C 1
ATOM 1360 O O . GLY A 1 167 ? 10.475 -11.875 -12.197 1.00 91.75 167 GLY A O 1
ATOM 1361 N N . LYS A 1 168 ? 10.876 -10.978 -14.209 1.00 91.00 168 LYS A N 1
ATOM 1362 C CA . LYS A 1 168 ? 11.218 -12.240 -14.882 1.00 91.00 168 LYS A CA 1
ATOM 1363 C C . LYS A 1 168 ? 12.238 -11.984 -15.991 1.00 91.00 168 LYS A C 1
ATOM 1365 O O . LYS A 1 168 ? 11.988 -11.146 -16.856 1.00 91.00 168 LYS A O 1
ATOM 1370 N N . LYS A 1 169 ? 13.355 -12.715 -15.997 1.00 87.12 169 LYS A N 1
ATOM 1371 C CA . LYS A 1 169 ? 14.340 -12.698 -17.086 1.00 87.12 169 LYS A CA 1
ATOM 1372 C C . LYS A 1 169 ? 13.898 -13.699 -18.161 1.00 87.12 169 LYS A C 1
ATOM 1374 O O . LYS A 1 169 ? 13.489 -14.819 -17.861 1.00 87.12 169 LYS A O 1
ATOM 1379 N N . GLU A 1 170 ? 13.949 -13.300 -19.429 1.00 81.31 170 GLU A N 1
ATOM 1380 C CA . GLU A 1 170 ? 13.646 -14.177 -20.568 1.00 81.31 170 GLU A CA 1
ATOM 1381 C C . GLU A 1 170 ? 14.706 -14.006 -21.664 1.00 81.31 170 GLU A C 1
ATOM 1383 O O . GLU A 1 170 ? 15.060 -12.885 -22.017 1.00 81.31 170 GLU A O 1
ATOM 1388 N N . GLY A 1 171 ? 15.182 -15.120 -22.230 1.00 76.62 171 GLY A N 1
ATOM 1389 C CA . GLY A 1 171 ? 16.225 -15.138 -23.263 1.00 76.62 171 GLY A CA 1
ATOM 1390 C C . GLY A 1 171 ? 17.608 -15.534 -22.735 1.00 76.62 171 GLY A C 1
ATOM 1391 O O . GLY A 1 171 ? 17.758 -15.951 -21.587 1.00 76.62 171 GLY A O 1
ATOM 1392 N N . GLU A 1 172 ? 18.624 -15.453 -23.596 1.00 68.94 172 GLU A N 1
ATOM 1393 C CA . GLU A 1 172 ? 20.005 -15.745 -23.200 1.00 68.94 172 GLU A CA 1
ATOM 1394 C C . GLU A 1 172 ? 20.557 -14.656 -22.269 1.00 68.94 172 GLU A C 1
ATOM 1396 O O . GLU A 1 172 ? 20.617 -13.474 -22.620 1.00 68.94 172 GLU A O 1
ATOM 1401 N N . ILE A 1 173 ? 21.007 -15.071 -21.083 1.00 65.50 173 ILE A N 1
ATOM 1402 C CA . ILE A 1 173 ? 21.667 -14.208 -20.099 1.00 65.50 173 ILE A CA 1
ATOM 1403 C C . ILE A 1 173 ? 23.099 -13.943 -20.579 1.00 65.50 173 ILE A C 1
ATOM 1405 O O . ILE A 1 173 ? 24.037 -14.645 -20.210 1.00 65.50 173 ILE A O 1
ATOM 1409 N N . ASN A 1 174 ? 23.265 -12.927 -21.422 1.00 56.75 174 ASN A N 1
ATOM 1410 C CA . ASN A 1 174 ? 24.563 -12.545 -21.979 1.00 56.75 174 ASN A CA 1
ATOM 1411 C C . ASN A 1 174 ? 25.012 -11.184 -21.415 1.00 56.75 174 ASN A C 1
ATOM 1413 O O . ASN A 1 174 ? 24.826 -10.151 -22.053 1.00 56.75 174 ASN A O 1
ATOM 1417 N N . GLY A 1 175 ? 25.614 -11.168 -20.221 1.00 61.91 175 GLY A N 1
ATOM 1418 C CA . GLY A 1 175 ? 26.229 -9.961 -19.640 1.00 61.91 175 GLY A CA 1
ATOM 1419 C C . GLY A 1 175 ? 25.235 -8.827 -19.335 1.00 61.91 175 GLY A C 1
ATOM 1420 O O . GLY A 1 175 ? 24.232 -9.059 -18.669 1.00 61.91 175 GLY A O 1
ATOM 1421 N N . TYR A 1 176 ? 25.513 -7.612 -19.833 1.00 56.91 176 TYR A N 1
ATOM 1422 C CA . TYR A 1 176 ? 24.815 -6.332 -19.568 1.00 56.91 176 TYR A CA 1
ATOM 1423 C C . TYR A 1 176 ? 23.323 -6.250 -19.980 1.00 56.91 176 TYR A C 1
ATOM 1425 O O . TYR A 1 176 ? 22.767 -5.160 -20.074 1.00 56.91 176 TYR A O 1
ATOM 1433 N N . ASN A 1 177 ? 22.659 -7.368 -20.273 1.00 59.84 177 ASN A N 1
ATOM 1434 C CA . ASN A 1 177 ? 21.388 -7.380 -21.005 1.00 59.84 177 ASN A CA 1
ATOM 1435 C C . ASN A 1 177 ? 20.122 -7.460 -20.132 1.00 59.84 177 ASN A C 1
ATOM 1437 O O . ASN A 1 177 ? 19.029 -7.423 -20.686 1.00 59.84 177 ASN A O 1
ATOM 1441 N N . ASN A 1 178 ? 20.239 -7.547 -18.801 1.00 71.62 178 ASN A N 1
ATOM 1442 C CA . ASN A 1 178 ? 19.090 -7.761 -17.902 1.00 71.62 178 ASN A CA 1
ATOM 1443 C C . ASN A 1 178 ? 18.908 -6.642 -16.865 1.00 71.62 178 ASN A C 1
ATOM 1445 O O . ASN A 1 178 ? 18.562 -6.905 -15.715 1.00 71.62 178 ASN A O 1
ATOM 1449 N N . TRP A 1 179 ? 19.173 -5.396 -17.254 1.00 82.25 179 TRP A N 1
ATOM 1450 C CA . TRP A 1 179 ? 19.032 -4.257 -16.351 1.00 82.25 179 TRP A CA 1
ATOM 1451 C C . TRP A 1 179 ? 17.559 -3.958 -16.078 1.00 82.25 179 TRP A C 1
ATOM 1453 O O . TRP A 1 179 ? 16.798 -3.628 -16.988 1.00 82.25 179 TRP A O 1
ATOM 1463 N N . LEU A 1 180 ? 17.182 -4.053 -14.806 1.00 89.12 180 LEU A N 1
ATOM 1464 C CA . LEU A 1 180 ? 15.900 -3.608 -14.281 1.00 89.12 180 LEU A CA 1
ATOM 1465 C C . LEU A 1 180 ? 16.169 -2.484 -13.283 1.00 89.12 180 LEU A C 1
ATOM 1467 O O . LEU A 1 180 ? 16.907 -2.680 -12.315 1.00 89.12 180 LEU A O 1
ATOM 1471 N N . SER A 1 181 ? 15.564 -1.327 -13.534 1.00 91.94 181 SER A N 1
ATOM 1472 C CA . SER A 1 181 ? 15.513 -0.228 -12.576 1.00 91.94 181 SER A CA 1
ATOM 1473 C C . SER A 1 181 ? 14.062 0.054 -12.213 1.00 91.94 181 SER A C 1
ATOM 1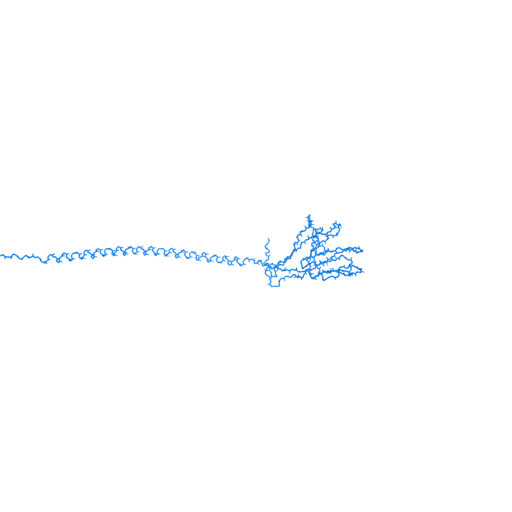475 O O . SER A 1 181 ? 13.199 0.075 -13.094 1.00 91.94 181 SER A O 1
ATOM 1477 N N . ILE A 1 182 ? 13.797 0.219 -10.920 1.00 93.50 182 ILE A N 1
ATOM 1478 C CA . ILE A 1 182 ? 12.475 0.535 -10.379 1.00 93.50 182 ILE A CA 1
ATOM 1479 C C . ILE A 1 182 ? 12.588 1.852 -9.635 1.00 93.50 182 ILE A C 1
ATOM 1481 O O . ILE A 1 182 ? 13.366 1.955 -8.687 1.00 93.50 182 ILE A O 1
ATOM 1485 N N . SER A 1 183 ? 11.802 2.840 -10.050 1.00 92.00 183 SER A N 1
ATOM 1486 C CA . SER A 1 183 ? 11.988 4.217 -9.606 1.00 92.00 183 SER A CA 1
ATOM 1487 C C . SER A 1 183 ? 10.695 4.854 -9.123 1.00 92.00 183 SER A C 1
ATOM 1489 O O . SER A 1 183 ? 9.626 4.639 -9.690 1.00 92.00 183 SER A O 1
ATOM 1491 N N . LEU A 1 184 ? 10.826 5.712 -8.117 1.00 91.06 184 LEU A N 1
ATOM 1492 C CA . LEU A 1 184 ? 9.853 6.740 -7.769 1.00 91.06 184 LEU A CA 1
ATOM 1493 C C . LEU A 1 184 ? 10.405 8.064 -8.288 1.00 91.06 184 LEU A C 1
ATOM 1495 O O . LEU A 1 184 ? 11.551 8.401 -7.992 1.00 91.06 184 LEU A O 1
ATOM 1499 N N . LYS A 1 185 ? 9.617 8.802 -9.066 1.00 88.62 185 LYS A N 1
ATOM 1500 C CA . LYS A 1 185 ? 10.052 10.041 -9.714 1.00 88.62 185 LYS A CA 1
ATOM 1501 C C . LYS A 1 185 ? 9.086 11.172 -9.387 1.00 88.62 185 LYS A C 1
ATOM 1503 O O . LYS A 1 185 ? 7.880 10.954 -9.407 1.00 88.62 185 LYS A O 1
ATOM 1508 N N . ASN A 1 186 ? 9.616 12.357 -9.099 1.00 87.19 186 ASN A N 1
ATOM 1509 C CA . ASN A 1 186 ? 8.821 13.563 -8.880 1.00 87.19 186 ASN A CA 1
ATOM 1510 C C . ASN A 1 186 ? 8.726 14.431 -10.156 1.00 87.19 186 ASN A C 1
ATOM 1512 O O . ASN A 1 186 ? 9.424 14.202 -11.151 1.00 87.19 186 ASN A O 1
ATOM 1516 N N . ASP A 1 187 ? 7.904 15.481 -10.102 1.00 84.88 187 ASP A N 1
ATOM 1517 C CA . ASP A 1 187 ? 7.714 16.432 -11.211 1.00 84.88 187 ASP A CA 1
ATOM 1518 C C . ASP A 1 187 ? 8.981 17.230 -11.564 1.00 84.88 187 ASP A C 1
ATOM 1520 O O . ASP A 1 187 ? 9.166 17.651 -12.709 1.00 84.88 187 ASP A O 1
ATOM 1524 N N . ASN A 1 188 ? 9.896 17.396 -10.603 1.00 85.25 188 ASN A N 1
ATOM 1525 C CA . ASN A 1 188 ? 11.187 18.060 -10.803 1.00 85.25 188 ASN A CA 1
ATOM 1526 C C . ASN A 1 188 ? 12.220 17.167 -11.506 1.00 85.25 188 ASN A C 1
ATOM 1528 O O . ASN A 1 188 ? 13.309 17.635 -11.829 1.00 85.25 188 ASN A O 1
ATOM 1532 N N . LYS A 1 189 ? 11.843 15.924 -11.834 1.00 80.56 189 LYS A N 1
ATOM 1533 C CA . LYS A 1 189 ? 12.675 14.871 -12.432 1.00 80.56 189 LYS A CA 1
ATOM 1534 C C . LYS A 1 189 ? 13.689 14.241 -11.484 1.00 80.56 189 LYS A C 1
ATOM 1536 O O . LYS A 1 189 ? 14.461 13.407 -11.959 1.00 80.56 189 LYS A O 1
ATOM 1541 N N . ASP A 1 190 ? 13.639 14.552 -10.195 1.00 87.75 190 ASP A N 1
ATOM 1542 C CA . ASP A 1 190 ? 14.391 13.802 -9.197 1.00 87.75 190 ASP A CA 1
ATOM 1543 C C . ASP A 1 190 ? 13.767 12.418 -9.057 1.00 87.75 190 ASP A C 1
ATOM 1545 O O . ASP A 1 190 ? 12.548 12.235 -9.182 1.00 87.75 190 ASP A O 1
ATOM 1549 N N . SER A 1 191 ? 14.610 11.428 -8.802 1.00 90.25 191 SER A N 1
ATOM 1550 C CA . SER A 1 191 ? 14.157 10.060 -8.621 1.00 90.25 191 SER A CA 1
ATOM 1551 C C . SER A 1 191 ? 14.984 9.332 -7.586 1.00 90.25 191 SER A C 1
ATOM 1553 O O . SER A 1 191 ? 16.199 9.510 -7.531 1.00 90.25 191 SER A O 1
ATOM 1555 N N . ILE A 1 192 ? 14.317 8.449 -6.853 1.00 92.88 192 ILE A N 1
ATOM 1556 C CA . ILE A 1 192 ? 14.960 7.380 -6.100 1.00 92.88 192 ILE A CA 1
ATOM 1557 C C . ILE A 1 192 ? 14.734 6.072 -6.852 1.00 92.88 192 ILE A C 1
ATOM 1559 O O . ILE A 1 192 ? 13.600 5.758 -7.224 1.00 92.88 192 ILE A O 1
ATOM 1563 N N . SER A 1 193 ? 15.808 5.335 -7.121 1.00 94.12 193 SER A N 1
ATOM 1564 C CA . SER A 1 193 ? 15.786 4.181 -8.021 1.00 94.12 193 SER A CA 1
ATOM 1565 C C . SER A 1 193 ? 16.524 2.993 -7.429 1.00 94.12 193 SER A C 1
ATOM 1567 O O . SER A 1 193 ? 17.678 3.113 -7.039 1.00 94.12 193 SER A O 1
ATOM 1569 N N . LEU A 1 194 ? 15.886 1.826 -7.421 1.00 95.12 194 LEU A N 1
ATOM 1570 C CA . LEU A 1 194 ? 16.558 0.549 -7.210 1.00 95.12 194 LEU A CA 1
ATOM 1571 C C . LEU A 1 194 ? 17.101 0.051 -8.551 1.00 95.12 194 LEU A C 1
ATOM 1573 O O . LEU A 1 194 ? 16.317 -0.342 -9.414 1.00 95.12 194 LEU A O 1
ATOM 1577 N N . VAL A 1 195 ? 18.423 -0.009 -8.696 1.00 93.25 195 VAL A N 1
ATOM 1578 C CA . VAL A 1 195 ? 19.094 -0.687 -9.813 1.00 93.25 195 VAL A CA 1
ATOM 1579 C C . VAL A 1 195 ? 19.341 -2.134 -9.390 1.00 93.25 195 VAL A C 1
ATOM 1581 O O . VAL A 1 195 ? 20.317 -2.452 -8.707 1.00 93.25 195 VAL A O 1
ATOM 1584 N N . ALA A 1 196 ? 18.416 -3.023 -9.757 1.00 92.31 196 ALA A N 1
ATOM 1585 C CA . ALA A 1 196 ? 18.360 -4.379 -9.211 1.00 92.31 196 ALA A CA 1
ATOM 1586 C C . ALA A 1 196 ? 19.589 -5.229 -9.575 1.00 92.31 196 ALA A C 1
ATOM 1588 O O . ALA A 1 196 ? 20.014 -6.072 -8.789 1.00 92.31 196 ALA A O 1
ATOM 1589 N N . GLU A 1 197 ? 20.174 -5.016 -10.753 1.00 88.75 197 GLU A N 1
ATOM 1590 C CA . GLU A 1 197 ? 21.346 -5.783 -11.190 1.00 88.75 197 GLU A CA 1
ATOM 1591 C C . GLU A 1 197 ? 22.591 -5.470 -10.352 1.00 88.75 197 GLU A C 1
ATOM 1593 O O . GLU A 1 197 ? 23.313 -6.382 -9.954 1.00 88.75 197 GLU A O 1
ATOM 1598 N N . ASP A 1 198 ? 22.797 -4.193 -10.031 1.00 90.81 198 ASP A N 1
ATOM 1599 C CA . ASP A 1 198 ? 23.951 -3.733 -9.255 1.00 90.81 198 ASP A CA 1
ATOM 1600 C C . ASP A 1 198 ? 23.706 -3.806 -7.741 1.00 90.81 198 ASP A C 1
ATOM 1602 O O . ASP A 1 198 ? 24.634 -3.637 -6.947 1.00 90.81 198 ASP A O 1
ATOM 1606 N N . GLY A 1 199 ? 22.459 -4.060 -7.330 1.00 93.31 199 GLY A N 1
ATOM 1607 C CA . GLY A 1 199 ? 22.067 -4.072 -5.927 1.00 93.31 199 GLY A CA 1
ATOM 1608 C C . GLY A 1 199 ? 22.303 -2.722 -5.264 1.00 93.31 199 GLY A C 1
ATOM 1609 O O . GLY A 1 199 ? 22.811 -2.667 -4.146 1.00 93.31 199 GLY A O 1
ATOM 1610 N N . ILE A 1 200 ? 21.978 -1.634 -5.961 1.00 95.00 200 ILE A N 1
ATOM 1611 C CA . ILE A 1 200 ? 22.142 -0.275 -5.444 1.00 95.00 200 ILE A CA 1
ATOM 1612 C C . ILE A 1 200 ? 20.825 0.491 -5.462 1.00 95.00 200 ILE A C 1
ATOM 1614 O O . ILE A 1 200 ? 19.968 0.261 -6.315 1.00 95.00 200 ILE A O 1
ATOM 1618 N N . ILE A 1 201 ? 20.684 1.412 -4.515 1.00 95.94 201 ILE A N 1
ATOM 1619 C CA . ILE A 1 201 ? 19.641 2.430 -4.500 1.00 95.94 201 ILE A CA 1
ATOM 1620 C C . ILE A 1 201 ? 20.318 3.767 -4.781 1.00 95.94 201 ILE A C 1
ATOM 1622 O O . ILE A 1 201 ? 21.183 4.190 -4.018 1.00 95.94 201 ILE A O 1
ATOM 1626 N N . GLU A 1 202 ? 19.931 4.409 -5.871 1.00 94.88 202 GLU A N 1
ATOM 1627 C CA . GLU A 1 202 ? 20.358 5.757 -6.235 1.00 94.88 202 GLU A CA 1
ATOM 1628 C C . GLU A 1 202 ? 19.311 6.747 -5.721 1.00 94.88 202 GLU A C 1
ATOM 1630 O O . GLU A 1 202 ? 18.117 6.563 -5.970 1.00 94.88 202 GLU A O 1
ATOM 1635 N N . ASN A 1 203 ? 19.743 7.768 -4.991 1.00 90.75 203 ASN A N 1
ATOM 1636 C CA . ASN A 1 203 ? 18.929 8.882 -4.529 1.00 90.75 203 ASN A CA 1
ATOM 1637 C C . ASN A 1 203 ? 19.599 10.179 -5.004 1.00 90.75 203 ASN A C 1
ATOM 1639 O O . ASN A 1 203 ? 20.719 10.476 -4.607 1.00 90.75 203 ASN A O 1
ATOM 1643 N N . GLU A 1 204 ? 18.941 10.946 -5.874 1.00 80.81 204 GLU A N 1
ATOM 1644 C CA . GLU A 1 204 ? 19.550 12.142 -6.489 1.00 80.81 204 GLU A CA 1
ATOM 1645 C C . GLU A 1 204 ? 20.857 11.818 -7.267 1.00 80.81 204 GLU A C 1
ATOM 1647 O O . GLU A 1 204 ? 21.157 10.656 -7.539 1.00 80.81 204 GLU A O 1
ATOM 1652 N N . GLU A 1 205 ? 21.608 12.827 -7.729 1.00 75.94 205 GLU A N 1
ATOM 1653 C CA . GLU A 1 205 ? 22.771 12.601 -8.616 1.00 75.94 205 GLU A CA 1
ATOM 1654 C C . GLU A 1 205 ? 23.996 11.990 -7.906 1.00 75.94 205 GLU A C 1
ATOM 1656 O O . GLU A 1 205 ? 24.811 11.341 -8.563 1.00 75.94 205 GLU A O 1
ATOM 1661 N N . ASP A 1 206 ? 24.122 12.156 -6.584 1.00 81.12 206 ASP A N 1
ATOM 1662 C CA . ASP A 1 206 ? 25.368 11.873 -5.852 1.00 81.12 206 ASP A CA 1
ATOM 1663 C C . ASP A 1 206 ? 25.220 10.904 -4.659 1.00 81.12 206 ASP A C 1
ATOM 1665 O O . ASP A 1 206 ? 26.219 10.581 -4.007 1.00 81.12 206 ASP A O 1
ATOM 1669 N N . GLU A 1 207 ? 24.017 10.407 -4.347 1.00 92.62 207 GLU A N 1
ATOM 1670 C CA . GLU A 1 207 ? 23.801 9.503 -3.211 1.00 92.62 207 GLU A CA 1
ATOM 1671 C C . GLU A 1 207 ? 23.487 8.078 -3.684 1.00 92.62 207 GLU A C 1
ATOM 1673 O O . GLU A 1 207 ? 22.467 7.801 -4.310 1.00 92.62 207 GLU A O 1
ATOM 1678 N N . VAL A 1 208 ? 24.387 7.139 -3.376 1.00 94.94 208 VAL A N 1
ATOM 1679 C CA . VAL A 1 208 ? 24.245 5.728 -3.756 1.00 94.94 208 VAL A CA 1
ATOM 1680 C C . VAL A 1 208 ? 24.392 4.839 -2.530 1.00 94.94 208 VAL A C 1
ATOM 1682 O O . VAL A 1 208 ? 25.433 4.823 -1.869 1.00 94.94 208 VAL A O 1
ATOM 1685 N N . PHE A 1 209 ? 23.373 4.027 -2.268 1.00 95.94 209 PHE A N 1
ATOM 1686 C CA . PHE A 1 209 ? 23.357 3.031 -1.205 1.00 95.94 209 PHE A CA 1
ATOM 1687 C C . PHE A 1 209 ? 23.547 1.641 -1.793 1.00 95.94 209 PHE A C 1
ATOM 1689 O O . PHE A 1 209 ? 22.786 1.215 -2.657 1.00 95.94 209 PHE A O 1
ATOM 1696 N N . ARG A 1 210 ? 24.543 0.900 -1.309 1.00 96.12 210 ARG A N 1
ATOM 1697 C CA . ARG A 1 210 ? 24.762 -0.489 -1.724 1.00 96.12 210 ARG A CA 1
ATOM 1698 C C . ARG A 1 210 ? 24.006 -1.446 -0.815 1.00 96.12 210 ARG A C 1
ATOM 1700 O O . ARG A 1 210 ? 24.052 -1.312 0.405 1.00 96.12 210 ARG A O 1
ATOM 1707 N N . LEU A 1 211 ? 23.347 -2.426 -1.418 1.00 95.25 211 LEU A N 1
ATOM 1708 C CA . LEU A 1 211 ? 22.666 -3.508 -0.728 1.00 95.25 211 LEU A CA 1
ATOM 1709 C C . LEU A 1 211 ? 23.616 -4.704 -0.629 1.00 95.25 211 LEU A C 1
ATOM 1711 O O . LEU A 1 211 ? 23.937 -5.359 -1.624 1.00 95.25 211 LEU A O 1
ATOM 1715 N N . ASP A 1 212 ? 24.078 -4.989 0.585 1.00 95.19 212 ASP A N 1
ATOM 1716 C CA . ASP A 1 212 ? 25.028 -6.073 0.821 1.00 95.19 212 ASP A CA 1
ATOM 1717 C C . ASP A 1 212 ? 24.457 -7.429 0.382 1.00 95.19 212 ASP A C 1
ATOM 1719 O O . ASP A 1 212 ? 23.400 -7.864 0.840 1.00 95.19 212 ASP A O 1
ATOM 1723 N N . ASN A 1 213 ? 25.206 -8.131 -0.474 1.00 92.12 213 ASN A N 1
ATOM 1724 C CA . ASN A 1 213 ? 24.857 -9.449 -1.020 1.00 92.12 213 ASN A CA 1
ATOM 1725 C C . ASN A 1 213 ? 23.526 -9.495 -1.789 1.00 92.12 213 ASN A C 1
ATOM 1727 O O . ASN A 1 213 ? 22.924 -10.565 -1.914 1.00 92.12 213 ASN A O 1
ATOM 1731 N N . PHE A 1 214 ? 23.059 -8.359 -2.306 1.00 93.25 214 PHE A N 1
ATOM 1732 C CA . PHE A 1 214 ? 21.847 -8.330 -3.106 1.00 93.25 214 PHE A CA 1
ATOM 1733 C C . PHE A 1 214 ? 22.054 -9.016 -4.456 1.00 93.25 214 PHE A C 1
ATOM 1735 O O . PHE A 1 214 ? 23.031 -8.784 -5.164 1.00 93.25 214 PHE A O 1
ATOM 1742 N N . CYS A 1 215 ? 21.109 -9.876 -4.812 1.00 89.06 215 CYS A N 1
ATOM 1743 C CA . CYS A 1 215 ? 21.002 -10.488 -6.124 1.00 89.06 215 CYS A CA 1
ATOM 1744 C C . CYS A 1 215 ? 19.540 -10.855 -6.329 1.00 89.06 215 CYS A C 1
ATOM 1746 O O . CYS A 1 215 ? 18.939 -11.476 -5.449 1.00 89.06 215 CYS A O 1
ATOM 1748 N N . TRP A 1 216 ? 18.988 -10.497 -7.484 1.00 90.69 216 TRP A N 1
ATOM 1749 C CA . TRP A 1 216 ? 17.603 -10.801 -7.808 1.00 90.69 216 TRP A CA 1
ATOM 1750 C C . TRP A 1 216 ? 17.479 -11.954 -8.810 1.00 90.69 216 TRP A C 1
ATOM 1752 O O . TRP A 1 216 ? 18.307 -12.142 -9.715 1.00 90.69 216 TRP A O 1
ATOM 1762 N N . LYS A 1 217 ? 16.420 -12.739 -8.642 1.00 90.69 217 LYS A N 1
ATOM 1763 C CA . LYS A 1 217 ? 16.109 -13.975 -9.360 1.00 90.69 217 LYS A CA 1
ATOM 1764 C C . LYS A 1 217 ? 14.788 -13.858 -10.110 1.00 90.69 217 LYS A C 1
ATOM 1766 O O . LYS A 1 217 ? 13.981 -12.958 -9.887 1.00 90.69 217 LYS A O 1
ATOM 1771 N N . ASP A 1 218 ? 14.564 -14.813 -11.003 1.00 91.12 218 ASP A N 1
ATOM 1772 C CA . ASP A 1 218 ? 13.297 -14.917 -11.714 1.00 91.12 218 ASP A CA 1
ATOM 1773 C C . ASP A 1 218 ? 12.139 -15.151 -10.748 1.00 91.12 218 ASP A C 1
ATOM 1775 O O . ASP A 1 218 ? 12.150 -16.089 -9.949 1.00 91.12 218 ASP A O 1
ATOM 1779 N N . GLY A 1 219 ? 11.112 -14.315 -10.875 1.00 92.31 219 GLY A N 1
ATOM 1780 C CA . GLY A 1 219 ? 9.927 -14.353 -10.035 1.00 92.31 219 GLY A CA 1
ATOM 1781 C C . GLY A 1 219 ? 10.035 -13.540 -8.748 1.00 92.31 219 GLY A C 1
ATOM 1782 O O . GLY A 1 219 ? 9.039 -13.514 -8.022 1.00 92.31 219 GLY A O 1
ATOM 1783 N N . ASP A 1 220 ? 11.167 -12.877 -8.484 1.00 94.75 220 ASP A N 1
ATOM 1784 C CA . ASP A 1 220 ? 11.294 -11.950 -7.358 1.00 94.75 220 ASP A CA 1
ATOM 1785 C C . ASP A 1 220 ? 10.280 -10.805 -7.474 1.00 94.75 220 ASP A C 1
ATOM 1787 O O . ASP A 1 220 ? 9.940 -10.347 -8.570 1.00 94.75 220 ASP A O 1
ATOM 1791 N N . ILE A 1 221 ? 9.789 -10.364 -6.315 1.00 95.50 221 ILE A N 1
ATOM 1792 C CA . ILE A 1 221 ? 8.820 -9.279 -6.174 1.00 95.50 221 ILE A CA 1
ATOM 1793 C C . ILE A 1 221 ? 9.507 -8.134 -5.436 1.00 95.50 221 ILE A C 1
ATOM 1795 O O . ILE A 1 221 ? 10.005 -8.311 -4.324 1.00 95.50 221 ILE A O 1
ATOM 1799 N N . PHE A 1 222 ? 9.515 -6.962 -6.056 1.00 93.94 222 PHE A N 1
ATOM 1800 C CA . PHE A 1 222 ? 10.061 -5.734 -5.503 1.00 93.94 222 PHE A CA 1
ATOM 1801 C C . PHE A 1 222 ? 8.914 -4.861 -5.012 1.00 93.94 222 PHE A C 1
ATOM 1803 O O . PHE A 1 222 ? 8.074 -4.449 -5.809 1.00 93.94 222 PHE A O 1
ATOM 1810 N N . GLY A 1 223 ? 8.884 -4.595 -3.710 1.00 93.06 223 GLY A N 1
ATOM 1811 C CA . GLY A 1 223 ? 7.955 -3.648 -3.105 1.00 93.06 223 GLY A CA 1
ATOM 1812 C C . GLY A 1 223 ? 8.598 -2.272 -2.987 1.00 93.06 223 GLY A C 1
ATOM 1813 O O . GLY A 1 223 ? 9.671 -2.140 -2.396 1.00 93.06 223 GLY A O 1
ATOM 1814 N N . CYS A 1 224 ? 7.937 -1.246 -3.509 1.00 91.31 224 CYS A N 1
ATOM 1815 C CA . CYS A 1 224 ? 8.367 0.142 -3.393 1.00 91.31 224 CYS A CA 1
ATOM 1816 C C . CYS A 1 224 ? 7.250 0.961 -2.763 1.00 91.31 224 CYS A C 1
ATOM 1818 O O . CYS A 1 224 ? 6.078 0.782 -3.090 1.00 91.31 224 CYS A O 1
ATOM 1820 N N . GLY A 1 225 ? 7.605 1.876 -1.865 1.00 89.75 225 GLY A N 1
ATOM 1821 C CA . GLY A 1 225 ? 6.607 2.724 -1.242 1.00 89.75 225 GLY A CA 1
ATOM 1822 C C . GLY A 1 225 ? 7.147 4.032 -0.700 1.00 89.75 225 GLY A C 1
ATOM 1823 O O . GLY A 1 225 ? 8.339 4.180 -0.440 1.00 89.75 225 GLY A O 1
ATOM 1824 N N . VAL A 1 226 ? 6.231 4.979 -0.535 1.00 88.19 226 VAL A N 1
ATOM 1825 C CA . VAL A 1 226 ? 6.489 6.331 -0.042 1.00 88.19 226 VAL A CA 1
ATOM 1826 C C . VAL A 1 226 ? 5.616 6.577 1.171 1.00 88.19 226 VAL A C 1
ATOM 1828 O O . VAL A 1 226 ? 4.407 6.342 1.141 1.00 88.19 226 VAL A O 1
ATOM 1831 N N . VAL A 1 227 ? 6.235 7.070 2.242 1.00 88.19 227 VAL A N 1
ATOM 1832 C CA . VAL A 1 227 ? 5.541 7.465 3.466 1.00 88.19 227 VAL A CA 1
ATOM 1833 C C . VAL A 1 227 ? 5.472 8.985 3.521 1.00 88.19 227 VAL A C 1
ATOM 1835 O O . VAL A 1 227 ? 6.498 9.657 3.600 1.00 88.19 227 VAL A O 1
ATOM 1838 N N . TYR A 1 228 ? 4.258 9.526 3.538 1.00 84.75 228 TYR A N 1
ATOM 1839 C CA . TYR A 1 228 ? 4.022 10.941 3.788 1.00 84.75 228 TYR A CA 1
ATOM 1840 C C . TYR A 1 228 ? 3.693 11.158 5.266 1.00 84.75 228 TYR A C 1
ATOM 1842 O O . TYR A 1 228 ? 2.730 10.570 5.768 1.00 84.75 228 TYR A O 1
ATOM 1850 N N . PRO A 1 229 ? 4.447 12.008 5.980 1.00 81.81 229 PRO A N 1
ATOM 1851 C CA . PRO A 1 229 ? 4.104 12.363 7.347 1.00 81.81 229 PRO A CA 1
ATOM 1852 C C . PRO A 1 229 ? 2.880 13.301 7.389 1.00 81.81 229 PRO A C 1
ATOM 1854 O O . PRO A 1 229 ? 2.644 14.029 6.420 1.00 81.81 229 PRO A O 1
ATOM 1857 N N . PRO A 1 230 ? 2.145 13.352 8.514 1.00 78.12 230 PRO A N 1
ATOM 1858 C CA . PRO A 1 230 ? 1.158 14.387 8.829 1.00 78.12 230 PRO A CA 1
ATOM 1859 C C . PRO A 1 230 ? 1.630 15.806 8.476 1.00 78.12 230 PRO A C 1
ATOM 1861 O O . PRO A 1 230 ? 2.812 16.129 8.599 1.00 78.12 230 PRO A O 1
ATOM 1864 N N . THR A 1 231 ? 0.712 16.654 8.008 1.00 72.19 231 THR A N 1
ATOM 1865 C CA . THR A 1 231 ? 1.009 18.048 7.615 1.00 72.19 231 THR A CA 1
ATOM 1866 C C . THR A 1 231 ? 0.950 19.007 8.802 1.00 72.19 231 THR A C 1
ATOM 1868 O O . THR A 1 231 ? 1.664 20.010 8.819 1.00 72.19 231 THR A O 1
ATOM 1871 N N . GLU A 1 232 ? 0.119 18.718 9.805 1.00 68.12 232 GLU A N 1
ATOM 1872 C CA . GLU A 1 232 ? 0.096 19.498 11.041 1.00 68.12 232 GLU A CA 1
ATOM 1873 C C . GLU A 1 232 ? 1.302 19.172 11.928 1.00 68.12 232 GLU A C 1
ATOM 1875 O O . GLU A 1 232 ? 1.843 18.064 11.890 1.00 68.12 232 GLU A O 1
ATOM 1880 N N . LYS A 1 233 ? 1.738 20.156 12.732 1.00 58.41 233 LYS A N 1
ATOM 1881 C CA . LYS A 1 233 ? 2.856 19.994 13.669 1.00 58.41 233 LYS A CA 1
ATOM 1882 C C . LYS A 1 233 ? 2.608 18.765 14.535 1.00 58.41 233 LYS A C 1
ATOM 1884 O O . LYS A 1 233 ? 1.760 18.790 15.427 1.00 58.41 233 LYS A O 1
ATOM 1889 N N . MET A 1 234 ? 3.396 17.720 14.309 1.00 55.50 234 MET A N 1
ATOM 1890 C CA . MET A 1 234 ? 3.496 16.645 15.279 1.00 55.50 234 MET A CA 1
ATOM 1891 C C . MET A 1 234 ? 3.892 17.245 16.631 1.00 55.50 234 MET A C 1
ATOM 1893 O O . MET A 1 234 ? 4.728 18.155 16.662 1.00 55.50 234 MET A O 1
ATOM 1897 N N . PRO A 1 235 ? 3.341 16.758 17.755 1.00 54.72 235 PRO A N 1
ATOM 1898 C CA . PRO A 1 235 ? 3.956 17.034 19.044 1.00 54.72 235 PRO A CA 1
ATOM 1899 C C . PRO A 1 235 ? 5.441 16.648 18.949 1.00 54.72 235 PRO A C 1
ATOM 1901 O O . PRO A 1 235 ? 5.760 15.593 18.412 1.00 54.72 235 PRO A O 1
ATOM 1904 N N . GLU A 1 236 ? 6.337 17.511 19.442 1.00 55.59 236 GLU A N 1
ATOM 1905 C CA . GLU A 1 236 ? 7.808 17.471 19.261 1.00 55.59 236 GLU A CA 1
ATOM 1906 C C . GLU A 1 236 ? 8.497 16.135 19.613 1.00 55.59 236 GLU A C 1
ATOM 1908 O O . GLU A 1 236 ? 9.689 15.961 19.370 1.00 55.59 236 GLU A O 1
ATOM 1913 N N . LYS A 1 237 ? 7.765 15.169 20.171 1.00 50.50 237 LYS A N 1
ATOM 1914 C CA . LYS A 1 237 ? 8.220 13.801 20.392 1.00 50.50 237 LYS A CA 1
ATOM 1915 C C . LYS A 1 237 ? 7.668 12.879 19.310 1.00 50.50 237 LYS A C 1
ATOM 1917 O O . LYS A 1 237 ? 6.532 12.413 19.397 1.00 50.50 237 LYS A O 1
ATOM 1922 N N . LEU A 1 238 ? 8.514 12.565 18.332 1.00 50.00 238 LEU A N 1
ATOM 1923 C CA . LEU A 1 238 ? 8.350 11.351 17.534 1.00 50.00 238 LEU A CA 1
ATOM 1924 C C . LEU A 1 238 ? 8.301 10.136 18.484 1.00 50.00 238 LEU A C 1
ATOM 1926 O O . LEU A 1 238 ? 9.050 10.111 19.463 1.00 50.00 238 LEU A O 1
ATOM 1930 N N . PRO A 1 239 ? 7.444 9.133 18.237 1.00 41.00 239 PRO A N 1
ATOM 1931 C CA . PRO A 1 239 ? 7.485 7.881 18.969 1.00 41.00 239 PRO A CA 1
ATOM 1932 C C . PRO A 1 239 ? 8.579 7.004 18.352 1.00 41.00 239 PRO A C 1
ATOM 1934 O O . PRO A 1 239 ? 8.286 6.124 17.549 1.00 41.00 239 PRO A O 1
ATOM 1937 N N . TYR A 1 240 ? 9.831 7.278 18.705 1.00 47.28 240 TYR A N 1
ATOM 1938 C CA . TYR A 1 240 ? 10.925 6.319 18.583 1.00 47.28 240 TYR A CA 1
ATOM 1939 C C . TYR A 1 240 ? 11.642 6.246 19.928 1.00 47.28 240 TYR A C 1
ATOM 1941 O O . TYR A 1 240 ? 12.022 7.322 20.446 1.00 47.28 240 TYR A O 1
#

Secondary structure (DSSP, 8-state):
-------SSHHHHHHHHHHHHHHHHHHHHHHHHHHHHHHHHHHHHHHHHHHHHHHHHHHHHHHHHHHHHHHHHHHS-----------EEEEES---SSSS-TTT--TTEEE-TTS-EEEE-SSS-EEEE---SS------EEEES------SS-SSS-EEEEEEEE----S---STT---EEEEE-TTS-EEEEETTTTEEEETTTEEEE-TT----TT-EEEEEEEE--SS---S----

Foldseek 3Di:
DDDDDDDDPPVVVVVVVVVVVVVVVVVVVVVVVVVVVVVVVVVVVVVVVVVVVVVVVVVVVVVVVVVVVVVCVVVPPDDDDDDDDKFWDDKDDDAAPDDLPPPPPDPQWDDHYLAFIWGDPDRQDIDTGGRDDPGYHDDIDIDIPDDDDDDPPFLDAKDKDKDKDWDADDDDPDPPPRWDKDWDADPVRFIWIQRQCQQWTDGGDPDIDHDPPGHDDHGDMDMDMDMDGRNDDDDPDDPD

Sequence (240 aa):
MSEGSTNSDFDLVQIVDKNDFDIQTKLDNLLIEFNEEKEKNVKLEEKNNFLEKQMNEMNGKMGELTIKFEHLTKNCKRACFVQIKNEWVEATEDCCANKCLEEINTENTKCVKGNGFVKLLDDENIKYINCEGKGRNKYARVYAESDFGKPEEDCTNYSFFYFEIKGKKEGEINGYNNWLSISLKNDNKDSISLVAEDGIIENEEDEVFRLDNFCWKDGDIFGCGVVYPPTEKMPEKLPY